Protein AF-A0A0C2CH27-F1 (afdb_monomer_lite)

Structure (mmCIF, N/CA/C/O backbone):
data_AF-A0A0C2CH27-F1
#
_entry.id   AF-A0A0C2CH27-F1
#
loop_
_atom_site.group_PDB
_atom_site.id
_atom_site.type_symbol
_atom_site.label_atom_id
_atom_site.label_alt_id
_atom_site.label_comp_id
_atom_site.label_asym_id
_atom_site.label_entity_id
_atom_site.label_seq_id
_atom_site.pdbx_PDB_ins_code
_atom_site.Cartn_x
_atom_site.Cartn_y
_atom_site.Cartn_z
_atom_site.occupancy
_atom_site.B_iso_or_equiv
_atom_site.auth_seq_id
_atom_site.auth_comp_id
_atom_site.auth_asym_id
_atom_site.auth_atom_id
_atom_site.pdbx_PDB_model_num
ATOM 1 N N . MET A 1 1 ? 0.625 -23.627 9.931 1.00 50.59 1 MET A N 1
ATOM 2 C CA . MET A 1 1 ? 0.348 -22.602 8.900 1.00 50.59 1 MET A CA 1
ATOM 3 C C . MET A 1 1 ? 1.447 -22.710 7.855 1.00 50.59 1 MET A C 1
ATOM 5 O O . MET A 1 1 ? 2.604 -22.578 8.232 1.00 50.59 1 MET A O 1
ATOM 9 N N . ASN A 1 2 ? 1.128 -23.051 6.603 1.00 58.41 2 ASN A N 1
ATOM 10 C CA . ASN A 1 2 ? 2.130 -23.098 5.536 1.00 58.41 2 ASN A CA 1
ATOM 11 C C . ASN A 1 2 ? 2.450 -21.654 5.115 1.00 58.41 2 ASN A C 1
ATOM 13 O O . ASN A 1 2 ? 1.647 -21.015 4.444 1.00 58.41 2 ASN A O 1
ATOM 17 N N . LEU A 1 3 ? 3.590 -21.125 5.568 1.00 58.91 3 LEU A N 1
ATOM 18 C CA . LEU A 1 3 ? 4.016 -19.741 5.304 1.00 58.91 3 LEU A CA 1
ATOM 19 C C . LEU A 1 3 ? 4.410 -19.496 3.836 1.00 58.91 3 LEU A C 1
ATOM 21 O O . LEU A 1 3 ? 4.673 -18.357 3.468 1.00 58.91 3 LEU A O 1
ATOM 25 N N . ARG A 1 4 ? 4.465 -20.555 3.018 1.00 67.00 4 ARG A N 1
ATOM 26 C CA . ARG A 1 4 ? 4.841 -20.530 1.598 1.00 67.00 4 ARG A CA 1
ATOM 27 C C . ARG A 1 4 ? 3.669 -20.840 0.667 1.00 67.00 4 ARG A C 1
ATOM 29 O O . ARG A 1 4 ? 3.881 -21.153 -0.492 1.00 67.00 4 ARG A O 1
ATOM 36 N N . ALA A 1 5 ? 2.442 -20.803 1.174 1.00 80.19 5 ALA A N 1
ATOM 37 C CA . ALA A 1 5 ? 1.267 -21.095 0.374 1.00 80.19 5 ALA A CA 1
ATOM 38 C C . ALA A 1 5 ? 0.976 -19.965 -0.635 1.00 80.19 5 ALA A C 1
ATOM 40 O O . ALA A 1 5 ? 0.769 -18.817 -0.240 1.00 80.19 5 ALA A O 1
ATOM 41 N N . PHE A 1 6 ? 0.922 -20.301 -1.921 1.00 85.31 6 PHE A N 1
ATOM 42 C CA . PHE A 1 6 ? 0.653 -19.397 -3.035 1.00 85.31 6 PHE A CA 1
ATOM 43 C C . PHE A 1 6 ? -0.803 -19.471 -3.482 1.00 85.31 6 PHE A C 1
ATOM 45 O O . PHE A 1 6 ? -1.434 -20.530 -3.477 1.00 85.31 6 PHE A O 1
ATOM 52 N N . VAL A 1 7 ? -1.326 -18.330 -3.914 1.00 88.19 7 VAL A N 1
ATOM 53 C CA . VAL A 1 7 ? -2.621 -18.237 -4.580 1.00 88.19 7 VAL A CA 1
ATOM 54 C C . VAL A 1 7 ? -2.593 -17.094 -5.584 1.00 88.19 7 VAL A C 1
ATOM 56 O O . VAL A 1 7 ? -2.024 -16.034 -5.324 1.00 88.19 7 VAL A O 1
ATOM 59 N N . SER A 1 8 ? -3.182 -17.337 -6.746 1.00 86.12 8 SER A N 1
ATOM 60 C CA . SER A 1 8 ? -3.252 -16.419 -7.875 1.00 86.12 8 SER A CA 1
ATOM 61 C C . SER A 1 8 ? -4.634 -16.513 -8.513 1.00 86.12 8 SER A C 1
ATOM 63 O O . SER A 1 8 ? -5.314 -17.530 -8.386 1.00 86.12 8 SER A O 1
ATOM 65 N N . ASN A 1 9 ? -5.034 -15.453 -9.209 1.00 85.50 9 ASN A N 1
ATOM 66 C CA . ASN A 1 9 ? -6.246 -15.424 -10.022 1.00 85.50 9 ASN A CA 1
ATOM 67 C C . ASN A 1 9 ? -6.051 -16.022 -11.427 1.00 85.50 9 ASN A C 1
ATOM 69 O O . ASN A 1 9 ? -7.025 -16.226 -12.142 1.00 85.50 9 ASN A O 1
ATOM 73 N N . GLY A 1 10 ? -4.807 -16.294 -11.839 1.00 85.81 10 GLY A N 1
ATOM 74 C CA . GLY A 1 10 ? -4.504 -16.944 -13.116 1.00 85.81 10 GLY A CA 1
ATOM 75 C C . GLY A 1 10 ? -4.387 -18.458 -12.963 1.00 85.81 10 GLY A C 1
ATOM 76 O O . GLY A 1 10 ? -3.524 -18.927 -12.219 1.00 85.81 10 GLY A O 1
ATOM 77 N N . SER A 1 11 ? -5.206 -19.220 -13.695 1.00 84.06 11 SER A N 1
ATOM 78 C CA . SER A 1 11 ? -5.153 -20.689 -13.688 1.00 84.06 11 SER A CA 1
ATOM 79 C C . SER A 1 11 ? -3.799 -21.215 -14.163 1.00 84.06 11 SER A C 1
ATOM 81 O O . SER A 1 11 ? -3.224 -22.062 -13.496 1.00 84.06 11 SER A O 1
ATOM 83 N N . GLU A 1 12 ? -3.234 -20.633 -15.223 1.00 88.06 12 GLU A N 1
ATOM 84 C CA . GLU A 1 12 ? -1.920 -21.016 -15.766 1.00 88.06 12 GLU A CA 1
ATOM 85 C C . GLU A 1 12 ? -0.798 -20.900 -14.722 1.00 88.06 12 GLU A C 1
ATOM 87 O O . GLU A 1 12 ? 0.043 -21.788 -14.586 1.00 88.06 12 GLU A O 1
ATOM 92 N N . ILE A 1 13 ? -0.817 -19.822 -13.928 1.00 86.19 13 ILE A N 1
ATOM 93 C CA . ILE A 1 13 ? 0.145 -19.609 -12.839 1.00 86.19 13 ILE A CA 1
ATOM 94 C C . ILE A 1 13 ? -0.072 -20.656 -11.747 1.00 86.19 13 ILE A C 1
ATOM 96 O O . ILE A 1 13 ? 0.889 -21.231 -11.242 1.00 86.19 13 ILE A O 1
ATOM 100 N N . MET A 1 14 ? -1.329 -20.916 -11.379 1.00 88.06 14 MET A N 1
ATOM 101 C CA . MET A 1 14 ? -1.644 -21.918 -10.362 1.00 88.06 14 MET A CA 1
ATOM 102 C C . MET A 1 14 ? -1.262 -23.331 -10.803 1.00 88.06 14 MET A C 1
ATOM 104 O O . MET A 1 14 ? -0.812 -24.107 -9.963 1.00 88.06 14 MET A O 1
ATOM 108 N N . ASP A 1 15 ? -1.373 -23.649 -12.092 1.00 88.44 15 ASP A N 1
ATOM 109 C CA . ASP A 1 15 ? -0.974 -24.936 -12.659 1.00 88.44 15 ASP A CA 1
ATOM 110 C C . ASP A 1 15 ? 0.544 -25.141 -12.614 1.00 88.44 15 ASP A C 1
ATOM 112 O O . ASP A 1 15 ? 0.995 -26.243 -12.299 1.00 88.44 15 ASP A O 1
ATOM 116 N N . ALA A 1 16 ? 1.326 -24.075 -12.814 1.00 90.69 16 ALA A N 1
ATOM 117 C CA . ALA A 1 16 ? 2.782 -24.098 -12.670 1.00 90.69 16 ALA A CA 1
ATOM 118 C C . ALA A 1 16 ? 3.257 -24.249 -11.209 1.00 90.69 16 ALA A C 1
ATOM 120 O O . ALA A 1 16 ? 4.376 -24.705 -10.964 1.00 90.69 16 ALA A O 1
ATOM 121 N N . VAL A 1 17 ? 2.426 -23.887 -10.225 1.00 87.19 17 VAL A N 1
ATOM 122 C CA . VAL A 1 17 ? 2.748 -24.028 -8.796 1.00 87.19 17 VAL A CA 1
ATOM 123 C C . VAL A 1 17 ? 2.484 -25.460 -8.323 1.00 87.19 17 VAL A C 1
ATOM 125 O O . VAL A 1 17 ? 1.404 -26.021 -8.541 1.00 87.19 17 VAL A O 1
ATOM 128 N N . SER A 1 18 ? 3.454 -26.038 -7.606 1.00 88.00 18 SER A N 1
ATOM 129 C CA . SER A 1 18 ? 3.356 -27.387 -7.035 1.00 88.00 18 SER A CA 1
ATOM 130 C C . SER A 1 18 ? 2.148 -27.510 -6.095 1.00 88.00 18 SER A C 1
ATOM 132 O O . SER A 1 18 ? 1.845 -26.593 -5.334 1.00 88.00 18 SER A O 1
ATOM 134 N N . ALA A 1 19 ? 1.455 -28.653 -6.101 1.00 86.25 19 ALA A N 1
ATOM 135 C CA . ALA A 1 19 ? 0.252 -28.839 -5.282 1.00 86.25 19 ALA A CA 1
ATOM 136 C C . ALA A 1 19 ? 0.503 -28.663 -3.769 1.00 86.25 19 ALA A C 1
ATOM 138 O O . ALA A 1 19 ? -0.399 -28.231 -3.054 1.00 86.25 19 ALA A O 1
ATOM 139 N N . LEU A 1 20 ? 1.720 -28.954 -3.287 1.00 86.12 20 LEU A N 1
ATOM 140 C CA . LEU A 1 20 ? 2.104 -28.764 -1.882 1.00 86.12 20 LEU A CA 1
ATOM 141 C C . LEU A 1 20 ? 2.251 -27.284 -1.494 1.00 86.12 20 LEU A C 1
ATOM 143 O O . LEU A 1 20 ? 2.088 -26.939 -0.321 1.00 86.12 20 LEU A O 1
ATOM 147 N N . ASP A 1 21 ? 2.530 -26.422 -2.470 1.00 87.44 21 ASP A N 1
ATOM 148 C CA . ASP A 1 21 ? 2.734 -24.987 -2.275 1.00 87.44 21 ASP A CA 1
ATOM 149 C C . ASP A 1 21 ? 1.469 -24.169 -2.559 1.00 87.44 21 ASP A C 1
ATOM 151 O O . ASP A 1 21 ? 1.475 -22.954 -2.392 1.00 87.44 21 ASP A O 1
ATOM 155 N N . ARG A 1 22 ? 0.353 -24.794 -2.952 1.00 87.56 22 ARG A N 1
ATOM 156 C CA . ARG A 1 22 ? -0.921 -24.088 -3.162 1.00 87.56 22 ARG A CA 1
ATOM 157 C C . ARG A 1 22 ? -1.609 -23.793 -1.830 1.00 87.56 22 ARG A C 1
ATOM 159 O O . ARG A 1 22 ? -1.687 -24.632 -0.933 1.00 87.56 22 ARG A O 1
ATOM 166 N N . SER A 1 23 ? -2.155 -22.589 -1.704 1.00 85.38 23 SER A N 1
ATOM 167 C CA . SER A 1 23 ? -2.985 -22.206 -0.564 1.00 85.38 23 SER A CA 1
ATOM 168 C C . SER A 1 23 ? -4.344 -22.889 -0.621 1.00 85.38 23 SER A C 1
ATOM 170 O O . SER A 1 23 ? -5.062 -22.782 -1.609 1.00 85.38 23 SER A O 1
ATOM 172 N N . ALA A 1 24 ? -4.740 -23.512 0.491 1.00 84.06 24 ALA A N 1
ATOM 173 C CA . ALA A 1 24 ? -6.117 -23.957 0.697 1.00 84.06 24 ALA A CA 1
ATOM 174 C C . ALA A 1 24 ? -7.087 -22.777 0.907 1.00 84.06 24 ALA A C 1
ATOM 176 O O . ALA A 1 24 ? -8.289 -22.916 0.702 1.00 84.06 24 ALA A O 1
ATOM 177 N N . ASN A 1 25 ? -6.577 -21.615 1.332 1.00 86.06 25 ASN A N 1
ATOM 178 C CA . ASN A 1 25 ? -7.371 -20.401 1.465 1.00 86.06 25 ASN A CA 1
ATOM 179 C C . ASN A 1 25 ? -7.326 -19.604 0.153 1.00 86.06 25 ASN A C 1
ATOM 181 O O . ASN A 1 25 ? -6.298 -18.997 -0.156 1.00 86.06 25 ASN A O 1
ATOM 185 N N . LEU A 1 26 ? -8.449 -19.588 -0.567 1.00 85.12 26 LEU A N 1
ATOM 186 C CA . LEU A 1 26 ? -8.660 -18.804 -1.793 1.00 85.12 26 LEU A CA 1
ATOM 187 C C . LEU A 1 26 ? -9.003 -17.330 -1.519 1.00 85.12 26 LEU A C 1
ATOM 189 O O . LEU A 1 26 ? -9.123 -16.528 -2.440 1.00 85.12 26 LEU A O 1
ATOM 193 N N . SER A 1 27 ? -9.159 -16.958 -0.247 1.00 88.12 27 SER A N 1
ATOM 194 C CA . SER A 1 27 ? -9.431 -15.586 0.171 1.00 88.12 27 SER A CA 1
ATOM 195 C C . SER A 1 27 ? -8.408 -15.084 1.198 1.00 88.12 27 SER A C 1
ATOM 197 O O . SER A 1 27 ? -8.757 -14.810 2.356 1.00 88.12 27 SER A O 1
ATOM 199 N N . PRO A 1 28 ? -7.108 -15.014 0.847 1.00 89.56 28 PRO A N 1
ATOM 200 C CA . PRO A 1 28 ? -6.109 -14.446 1.741 1.00 89.56 28 PRO A CA 1
ATOM 201 C C . PRO A 1 28 ? -6.349 -12.944 1.952 1.00 89.56 28 PRO A C 1
ATOM 203 O O . PRO A 1 28 ? -7.062 -12.275 1.204 1.00 89.56 28 PRO A O 1
ATOM 206 N N . LYS A 1 29 ? -5.704 -12.384 2.976 1.00 87.62 29 LYS A N 1
ATOM 207 C CA . LYS A 1 29 ? -5.655 -10.933 3.163 1.00 87.62 29 LYS A CA 1
ATOM 208 C C . LYS A 1 29 ? -4.438 -10.364 2.443 1.00 87.62 29 LYS A C 1
ATOM 210 O O . LYS A 1 29 ? -3.322 -10.811 2.692 1.00 87.62 29 LYS A O 1
ATOM 215 N N . VAL A 1 30 ? -4.642 -9.337 1.629 1.00 84.94 30 VAL A N 1
ATOM 216 C CA . VAL A 1 30 ? -3.584 -8.536 1.005 1.00 84.94 30 VAL A CA 1
ATOM 217 C C . VAL A 1 30 ? -3.613 -7.167 1.662 1.00 84.94 30 VAL A C 1
ATOM 219 O O . VAL A 1 30 ? -4.655 -6.517 1.678 1.00 84.94 30 VAL A O 1
ATOM 222 N N . LEU A 1 31 ? -2.494 -6.760 2.272 1.00 85.12 31 LEU A N 1
ATOM 223 C CA . LEU A 1 31 ? -2.443 -5.571 3.132 1.00 85.12 31 LEU A CA 1
ATOM 224 C C . LEU A 1 31 ? -3.610 -5.571 4.136 1.00 85.12 31 LEU A C 1
ATOM 226 O O . LEU A 1 31 ? -4.350 -4.615 4.227 1.00 85.12 31 LEU A O 1
ATOM 230 N N . GLY A 1 32 ? -3.887 -6.687 4.815 1.00 85.06 32 GLY A N 1
ATOM 231 C CA . GLY A 1 32 ? -4.985 -6.754 5.793 1.00 85.06 32 GLY A CA 1
ATOM 232 C C . GLY A 1 32 ? -6.420 -6.749 5.230 1.00 85.06 32 GLY A C 1
ATOM 233 O O . GLY A 1 32 ? -7.341 -7.032 5.999 1.00 85.06 32 GLY A O 1
ATOM 234 N N . ILE A 1 33 ? -6.623 -6.529 3.926 1.00 88.56 33 ILE A N 1
ATOM 235 C CA . ILE A 1 33 ? -7.935 -6.537 3.258 1.00 88.56 33 ILE A CA 1
ATOM 236 C C . ILE A 1 33 ? -8.171 -7.909 2.604 1.00 88.56 33 ILE A C 1
ATOM 238 O O . ILE A 1 33 ? -7.294 -8.382 1.878 1.00 88.56 33 ILE A O 1
ATOM 242 N N . PRO A 1 34 ? -9.314 -8.582 2.837 1.00 90.94 34 PRO A N 1
ATOM 243 C CA . PRO A 1 34 ? -9.637 -9.835 2.158 1.00 90.94 34 PRO A CA 1
ATOM 244 C C . PRO A 1 34 ? -9.681 -9.665 0.635 1.00 90.94 34 PRO A C 1
ATOM 246 O O . PRO A 1 34 ? -10.328 -8.750 0.125 1.00 90.94 34 PRO A O 1
ATOM 249 N N . TRP A 1 35 ? -9.013 -10.562 -0.080 1.00 91.69 35 TRP A N 1
ATOM 250 C CA . TRP A 1 35 ? -8.994 -10.627 -1.537 1.00 91.69 35 TRP A CA 1
ATOM 251 C C . TRP A 1 35 ? -9.502 -11.990 -1.980 1.00 91.69 35 TRP A C 1
ATOM 253 O O . TRP A 1 35 ? -8.917 -12.995 -1.601 1.00 91.69 35 TRP A O 1
ATOM 263 N N . ASP A 1 36 ? -10.568 -12.020 -2.771 1.00 90.75 36 ASP A N 1
ATOM 264 C CA . ASP A 1 36 ? -11.027 -13.224 -3.458 1.00 90.75 36 ASP A CA 1
ATOM 265 C C . ASP A 1 36 ? -10.161 -13.440 -4.702 1.00 90.75 36 ASP A C 1
ATOM 267 O O . ASP A 1 36 ? -10.235 -12.659 -5.656 1.00 90.75 36 ASP A O 1
ATOM 271 N N . SER A 1 37 ? -9.333 -14.487 -4.688 1.00 88.81 37 SER A N 1
ATOM 272 C CA . SER A 1 37 ? -8.445 -14.781 -5.808 1.00 88.81 37 SER A CA 1
ATOM 273 C C . SER A 1 37 ? -9.190 -15.276 -7.041 1.00 88.81 37 SER A C 1
ATOM 275 O O . SER A 1 37 ? -8.699 -15.086 -8.142 1.00 88.81 37 SER A O 1
ATOM 277 N N . ALA A 1 38 ? -10.354 -15.911 -6.894 1.00 86.94 38 ALA A N 1
ATOM 278 C CA . ALA A 1 38 ? -11.101 -16.435 -8.033 1.00 86.94 38 ALA A CA 1
ATOM 279 C C . ALA A 1 38 ? -11.830 -15.309 -8.777 1.00 86.94 38 ALA A C 1
ATOM 281 O O . ALA A 1 38 ? -11.757 -15.224 -10.000 1.00 86.94 38 ALA A O 1
ATOM 282 N N . ALA A 1 39 ? -12.496 -14.421 -8.036 1.00 88.31 39 ALA A N 1
ATOM 283 C CA . ALA A 1 39 ? -13.223 -13.287 -8.609 1.00 88.31 39 ALA A CA 1
ATOM 284 C C . ALA A 1 39 ? -12.345 -12.043 -8.855 1.00 88.31 39 ALA A C 1
ATOM 286 O O . ALA A 1 39 ? -12.804 -11.071 -9.451 1.00 88.31 39 ALA A O 1
ATOM 287 N N . ASP A 1 40 ? -11.104 -12.058 -8.368 1.00 89.75 40 ASP A N 1
ATOM 288 C CA . ASP A 1 40 ? -10.142 -10.954 -8.391 1.00 89.75 40 ASP A CA 1
ATOM 289 C C . ASP A 1 40 ? -10.639 -9.640 -7.750 1.00 89.75 40 ASP A C 1
ATOM 291 O O . ASP A 1 40 ? -10.375 -8.531 -8.226 1.00 89.75 40 ASP A O 1
ATOM 295 N N . ASN A 1 41 ? -11.353 -9.762 -6.629 1.00 91.25 41 ASN A N 1
ATOM 296 C CA . ASN A 1 41 ? -11.990 -8.638 -5.940 1.00 91.25 41 ASN A CA 1
ATOM 297 C C . ASN A 1 41 ? -11.504 -8.505 -4.494 1.00 91.25 41 ASN A C 1
ATOM 299 O O . ASN A 1 41 ? -11.432 -9.481 -3.748 1.00 91.25 41 ASN A O 1
ATOM 303 N N . PHE A 1 42 ? -11.233 -7.277 -4.059 1.00 91.69 42 PHE A N 1
ATOM 304 C CA . PHE A 1 42 ? -11.120 -6.945 -2.644 1.00 91.69 42 PHE A CA 1
ATOM 305 C C . PHE A 1 42 ? -12.506 -6.830 -2.015 1.00 91.69 42 PHE A C 1
ATOM 307 O O . PHE A 1 42 ? -13.407 -6.222 -2.592 1.00 91.69 42 PHE A O 1
ATOM 314 N N . SER A 1 43 ? -12.662 -7.374 -0.810 1.00 91.12 43 SER A N 1
ATOM 315 C CA . SER A 1 43 ? -13.882 -7.246 -0.012 1.00 91.12 43 SER A CA 1
ATOM 316 C C . SER A 1 43 ? -13.659 -6.251 1.119 1.00 91.12 43 SER A C 1
ATOM 318 O O . SER A 1 43 ? -12.896 -6.494 2.054 1.00 91.12 43 SER A O 1
ATOM 320 N N . LEU A 1 44 ? -14.330 -5.110 1.023 1.00 90.31 44 LEU A N 1
ATOM 321 C CA . LEU A 1 44 ? -14.300 -4.040 2.005 1.00 90.31 44 LEU A CA 1
ATOM 322 C C . LEU A 1 44 ? -15.471 -4.215 2.953 1.00 90.31 44 LEU A C 1
ATOM 324 O O . LEU A 1 44 ? -16.622 -4.141 2.534 1.00 90.31 44 LEU A O 1
ATOM 328 N N . SER A 1 45 ? -15.177 -4.424 4.231 1.00 88.44 45 SER A N 1
ATOM 329 C CA . SER A 1 45 ? -16.203 -4.581 5.255 1.00 88.44 45 SER A CA 1
ATOM 330 C C . SER A 1 45 ? -15.825 -3.843 6.524 1.00 88.44 45 SER A C 1
ATOM 332 O O . SER A 1 45 ? -14.692 -3.977 6.992 1.00 88.44 45 SER A O 1
ATOM 334 N N . ILE A 1 46 ? -16.785 -3.144 7.122 1.00 84.88 46 ILE A N 1
ATOM 335 C CA . ILE A 1 46 ? -16.626 -2.545 8.446 1.00 84.88 46 ILE A CA 1
ATOM 336 C C . ILE A 1 46 ? -17.535 -3.272 9.434 1.00 84.88 46 ILE A C 1
ATOM 338 O O . ILE A 1 46 ? -18.752 -3.357 9.263 1.00 84.88 46 ILE A O 1
ATOM 342 N N . LYS A 1 47 ? -16.923 -3.770 10.511 1.00 78.00 47 LYS A N 1
ATOM 343 C CA . LYS A 1 47 ? -17.632 -4.309 11.669 1.00 78.00 47 LYS A CA 1
ATOM 344 C C . LYS A 1 47 ? -17.129 -3.608 12.921 1.00 78.00 47 LYS A C 1
ATOM 346 O O . LYS A 1 47 ? -16.121 -4.002 13.502 1.00 78.00 47 LYS A O 1
ATOM 351 N N . VAL A 1 48 ? -17.829 -2.552 13.314 1.00 76.56 48 VAL A N 1
ATOM 352 C CA . VAL A 1 48 ? -17.592 -1.881 14.592 1.00 76.56 48 VAL A CA 1
ATOM 353 C C . VAL A 1 48 ? -18.478 -2.551 15.640 1.00 76.56 48 VAL A C 1
ATOM 355 O O . VAL A 1 48 ? -19.666 -2.767 15.416 1.00 76.56 48 VAL A O 1
ATOM 358 N N . CYS A 1 49 ? -17.900 -2.927 16.779 1.00 75.69 49 CYS A N 1
ATOM 359 C CA . CYS A 1 49 ? -18.679 -3.466 17.891 1.00 75.69 49 CYS A CA 1
ATOM 360 C C . CYS A 1 49 ? -19.356 -2.328 18.654 1.00 75.69 49 CYS A C 1
ATOM 362 O O . CYS A 1 49 ? -18.673 -1.409 19.104 1.00 75.69 49 CYS A O 1
ATOM 364 N N . MET A 1 50 ? -20.666 -2.436 18.868 1.00 76.88 50 MET A N 1
ATOM 365 C CA . MET A 1 50 ? -21.377 -1.574 19.811 1.00 76.88 50 MET A CA 1
ATOM 366 C C . MET A 1 50 ? -20.900 -1.904 21.227 1.00 76.88 50 MET A C 1
ATOM 368 O O . MET A 1 50 ? -21.099 -3.018 21.712 1.00 76.88 50 MET A O 1
ATOM 372 N N . ASP A 1 51 ? -20.223 -0.954 21.865 1.00 78.38 51 ASP A N 1
ATOM 373 C CA . ASP A 1 51 ? -19.776 -1.091 23.249 1.00 78.38 51 ASP A CA 1
ATOM 374 C C . ASP A 1 51 ? -20.822 -0.459 24.169 1.00 78.38 51 ASP A C 1
ATOM 376 O O . ASP A 1 51 ? -21.345 0.612 23.865 1.00 78.38 51 ASP A O 1
ATOM 380 N N . LYS A 1 52 ? -21.124 -1.109 25.297 1.00 73.06 52 LYS A N 1
ATOM 381 C CA . LYS A 1 52 ? -22.102 -0.592 26.268 1.00 73.06 52 LYS A CA 1
ATOM 382 C C . LYS A 1 52 ? -21.590 0.674 26.958 1.00 73.06 52 LYS A C 1
ATOM 384 O O . LYS A 1 52 ? -22.386 1.510 27.373 1.00 73.06 52 LYS A O 1
ATOM 389 N N . PHE A 1 53 ? -20.267 0.816 27.070 1.00 80.25 53 PHE A N 1
ATOM 390 C CA . PHE A 1 53 ? -19.619 1.960 27.705 1.00 80.25 53 PHE A CA 1
ATOM 391 C C . PHE A 1 53 ? -18.837 2.775 26.675 1.00 80.25 53 PHE A C 1
ATOM 393 O O . PHE A 1 53 ? -17.662 2.524 26.388 1.00 80.25 53 PHE A O 1
ATOM 400 N N . VAL A 1 54 ? -19.504 3.786 26.122 1.00 88.00 54 VAL A N 1
ATOM 401 C CA . VAL A 1 54 ? -18.887 4.717 25.175 1.00 88.00 54 VAL A CA 1
ATOM 402 C C . VAL A 1 54 ? -18.185 5.836 25.943 1.00 88.00 54 VAL A C 1
ATOM 404 O O . VAL A 1 54 ? -18.809 6.592 26.688 1.00 88.00 54 VAL A O 1
ATOM 407 N N . ARG A 1 55 ? -16.870 5.909 25.745 1.00 93.69 55 ARG A N 1
ATOM 408 C CA . ARG A 1 55 ? -15.955 6.934 26.260 1.00 93.69 55 ARG A CA 1
ATOM 409 C C . ARG A 1 55 ? -15.134 7.470 25.094 1.00 93.69 55 ARG A C 1
ATOM 411 O O . ARG A 1 55 ? -15.012 6.789 24.067 1.00 93.69 55 ARG A O 1
ATOM 418 N N . LYS A 1 56 ? -14.478 8.618 25.268 1.00 94.62 56 LYS A N 1
ATOM 419 C CA . LYS A 1 56 ? -13.575 9.178 24.248 1.00 94.62 56 LYS A CA 1
ATOM 420 C C . LYS A 1 56 ? -12.502 8.166 23.811 1.00 94.62 56 LYS A C 1
ATOM 422 O O . LYS A 1 56 ? -12.243 8.010 22.616 1.00 94.62 56 LYS A O 1
ATOM 427 N N . ARG A 1 57 ? -11.934 7.400 24.757 1.00 94.00 57 ARG A N 1
ATOM 428 C CA . ARG A 1 57 ? -10.974 6.313 24.476 1.00 94.00 57 ARG A CA 1
ATOM 429 C C . ARG A 1 57 ? -11.578 5.193 23.628 1.00 94.00 57 ARG A C 1
ATOM 431 O O . ARG A 1 57 ? -10.928 4.715 22.698 1.00 94.00 57 ARG A O 1
ATOM 438 N N . THR A 1 58 ? -12.809 4.779 23.929 1.00 92.31 58 THR A N 1
ATOM 439 C CA . THR A 1 58 ? -13.508 3.718 23.188 1.00 92.31 58 THR A CA 1
ATOM 440 C C . THR A 1 58 ? -13.711 4.120 21.727 1.00 92.31 58 THR A C 1
ATOM 442 O O . THR A 1 58 ? -13.440 3.317 20.835 1.00 92.31 58 THR A O 1
ATOM 445 N N . ILE A 1 59 ? -14.094 5.376 21.483 1.00 93.38 59 ILE A N 1
ATOM 446 C CA . ILE A 1 59 ? -14.299 5.941 20.141 1.00 93.38 59 ILE A CA 1
ATOM 447 C C . ILE A 1 59 ? -12.991 6.001 19.359 1.00 93.38 59 ILE A C 1
ATOM 449 O O . ILE A 1 59 ? -12.919 5.501 18.238 1.00 93.38 59 ILE A O 1
ATOM 453 N N . ALA A 1 60 ? -11.929 6.545 19.962 1.00 93.44 60 ALA A N 1
ATOM 454 C CA . ALA A 1 60 ? -10.616 6.613 19.325 1.00 93.44 60 ALA A CA 1
ATOM 455 C C . ALA A 1 60 ? -10.113 5.220 18.908 1.00 93.44 60 ALA A C 1
ATOM 457 O O . ALA A 1 60 ? -9.622 5.041 17.794 1.00 93.44 60 ALA A O 1
ATOM 458 N N . ARG A 1 61 ? -10.300 4.214 19.775 1.00 92.38 61 ARG A N 1
ATOM 459 C CA . ARG A 1 61 ? -9.982 2.810 19.478 1.00 92.38 61 ARG A CA 1
ATOM 460 C C . ARG A 1 61 ? -10.807 2.273 18.306 1.00 92.38 61 ARG A C 1
ATOM 462 O O . ARG A 1 61 ? -10.253 1.598 17.445 1.00 92.38 61 ARG A O 1
ATOM 469 N N . GLN A 1 62 ? -12.111 2.547 18.276 1.00 90.44 62 GLN A N 1
ATOM 470 C CA . GLN A 1 62 ? -13.005 2.081 17.211 1.00 90.44 62 GLN A CA 1
ATOM 471 C C . GLN A 1 62 ? -12.664 2.712 15.856 1.00 90.44 62 GLN A C 1
ATOM 473 O O . GLN A 1 62 ? -12.650 2.007 14.853 1.00 90.44 62 GLN A O 1
ATOM 478 N N . ILE A 1 63 ? -12.306 3.998 15.828 1.00 91.31 63 ILE A N 1
ATOM 479 C CA . ILE A 1 63 ? -11.849 4.681 14.610 1.00 91.31 63 ILE A CA 1
ATOM 480 C C . ILE A 1 63 ? -10.507 4.110 14.138 1.00 91.31 63 ILE A C 1
ATOM 482 O O . ILE A 1 63 ? -10.353 3.808 12.959 1.00 91.31 63 ILE A O 1
ATOM 486 N N . ALA A 1 64 ? -9.552 3.912 15.051 1.00 89.62 64 ALA A N 1
ATOM 487 C CA . ALA A 1 64 ? -8.232 3.367 14.725 1.00 89.62 64 ALA A CA 1
ATOM 488 C C . ALA A 1 64 ? -8.268 1.903 14.249 1.00 89.62 64 ALA A C 1
ATOM 490 O O . ALA A 1 64 ? -7.343 1.451 13.579 1.00 89.62 64 ALA A O 1
ATOM 491 N N . PHE A 1 65 ? -9.326 1.159 14.581 1.00 87.38 65 PHE A N 1
ATOM 492 C CA . PHE A 1 65 ? -9.529 -0.210 14.109 1.00 87.38 65 PHE A CA 1
ATOM 493 C C . PHE A 1 65 ? -9.851 -0.285 12.606 1.00 87.38 65 PHE A C 1
ATOM 495 O O . PHE A 1 65 ? -9.663 -1.334 11.988 1.00 87.38 65 PHE A O 1
ATOM 502 N N . ILE A 1 66 ? -10.322 0.809 12.001 1.00 88.00 66 ILE A N 1
ATOM 503 C CA . ILE A 1 66 ? -10.627 0.866 10.570 1.00 88.00 66 ILE A CA 1
ATOM 504 C C . ILE A 1 66 ? -9.308 0.937 9.793 1.00 88.00 66 ILE A C 1
ATOM 506 O O . ILE A 1 66 ? -8.711 2.001 9.631 1.00 88.00 66 ILE A O 1
ATOM 510 N N . TYR A 1 67 ? -8.843 -0.217 9.317 1.00 86.19 67 TYR A N 1
ATOM 511 C CA . TYR A 1 67 ? -7.652 -0.314 8.481 1.00 86.19 67 TYR A CA 1
ATOM 512 C C . TYR A 1 67 ? -7.972 0.130 7.045 1.00 86.19 67 TYR A C 1
ATOM 514 O O . TYR A 1 67 ? -8.673 -0.574 6.317 1.00 86.19 67 TYR A O 1
ATOM 522 N N . ASP A 1 68 ? -7.466 1.301 6.649 1.00 87.56 68 ASP A N 1
ATOM 523 C CA . ASP A 1 68 ? -7.764 1.933 5.358 1.00 87.56 68 ASP A CA 1
ATOM 524 C C . ASP A 1 68 ? -6.508 2.518 4.680 1.00 87.56 68 ASP A C 1
ATOM 526 O O . ASP A 1 68 ? -6.293 3.731 4.698 1.00 87.56 68 ASP A O 1
ATOM 530 N N . PRO A 1 69 ? -5.639 1.680 4.090 1.00 85.19 69 PRO A N 1
ATOM 531 C CA . PRO A 1 69 ? -4.393 2.139 3.476 1.00 85.19 69 PRO A CA 1
ATOM 532 C C . PRO A 1 69 ? -4.625 2.967 2.202 1.00 85.19 69 PRO A C 1
ATOM 534 O O . PRO A 1 69 ? -3.735 3.709 1.797 1.00 85.19 69 PRO A O 1
ATOM 537 N N . PHE A 1 70 ? -5.801 2.845 1.573 1.00 84.06 70 PHE A N 1
ATOM 538 C CA . PHE A 1 70 ? -6.130 3.478 0.291 1.00 84.06 70 PHE A CA 1
ATOM 539 C C . PHE A 1 70 ? -7.173 4.599 0.398 1.00 84.06 70 PHE A C 1
ATOM 541 O O . PHE A 1 70 ? -7.462 5.257 -0.599 1.00 84.06 70 PHE A O 1
ATOM 548 N N . GLY A 1 71 ? -7.742 4.837 1.582 1.00 87.94 71 GLY A N 1
ATOM 549 C CA . GLY A 1 71 ? -8.754 5.874 1.795 1.00 87.94 71 GLY A CA 1
ATOM 550 C C . GLY A 1 71 ? -10.169 5.499 1.329 1.00 87.94 71 GLY A C 1
ATOM 551 O O . GLY A 1 71 ? -11.011 6.378 1.151 1.00 87.94 71 GLY A O 1
ATOM 552 N N . TRP A 1 72 ? -10.469 4.219 1.104 1.00 88.31 72 TRP A N 1
ATOM 553 C CA . TRP A 1 72 ? -11.776 3.778 0.600 1.00 88.31 72 TRP A CA 1
ATOM 554 C C . TRP A 1 72 ? -12.912 3.951 1.613 1.00 88.31 72 TRP 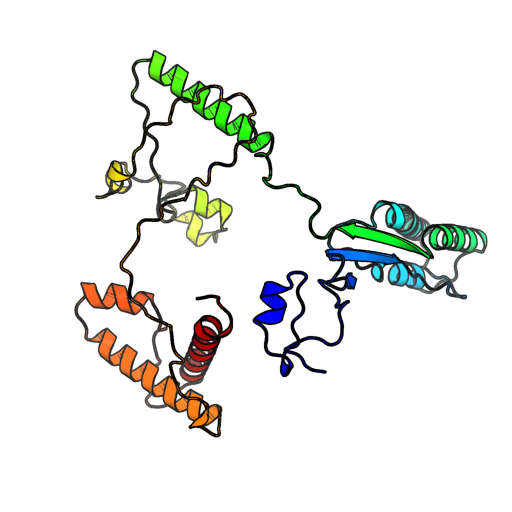A C 1
ATOM 556 O O . TRP A 1 72 ? -14.070 4.100 1.224 1.00 88.31 72 TRP A O 1
ATOM 566 N N . PHE A 1 73 ? -12.597 3.980 2.906 1.00 89.25 73 PHE A N 1
ATOM 567 C CA . PHE A 1 73 ? -13.566 4.168 3.981 1.00 89.25 73 PHE A CA 1
ATOM 568 C C . PHE A 1 73 ? -13.685 5.632 4.421 1.00 89.25 73 PHE A C 1
ATOM 570 O O . PHE A 1 73 ? -14.363 5.917 5.411 1.00 89.25 73 PHE A O 1
ATOM 577 N N . ILE A 1 74 ? -13.066 6.586 3.713 1.00 90.50 74 ILE A N 1
ATOM 578 C CA . ILE A 1 74 ? -13.161 8.021 4.034 1.00 90.50 74 ILE A CA 1
ATOM 579 C C . ILE A 1 74 ? -14.623 8.489 4.157 1.00 90.50 74 ILE A C 1
ATOM 581 O O . ILE A 1 74 ? -14.945 9.047 5.206 1.00 90.50 74 ILE A O 1
ATOM 585 N N . PRO A 1 75 ? -15.539 8.223 3.200 1.00 88.44 75 PRO A N 1
ATOM 586 C CA . PRO A 1 75 ? -16.919 8.715 3.294 1.00 88.44 75 PRO A CA 1
ATOM 587 C C . PRO A 1 75 ? -17.656 8.241 4.553 1.00 88.44 75 PRO A C 1
ATOM 589 O O . PRO A 1 75 ? -18.487 8.964 5.096 1.00 88.44 75 PRO A O 1
ATOM 592 N N . LEU A 1 76 ? -17.319 7.043 5.035 1.00 88.19 76 LEU A N 1
ATOM 593 C CA . LEU A 1 76 ? -17.881 6.476 6.257 1.00 88.19 76 LEU A CA 1
ATOM 594 C C . LEU A 1 76 ? -17.192 7.073 7.489 1.00 88.19 76 LEU A C 1
ATOM 596 O O . LEU A 1 76 ? -17.844 7.618 8.371 1.00 88.19 76 LEU A O 1
ATOM 600 N N . SER A 1 77 ? -15.859 7.052 7.527 1.00 90.62 77 SER A N 1
ATOM 601 C CA . SER A 1 77 ? -15.074 7.461 8.697 1.00 90.62 77 SER A CA 1
ATOM 602 C C . SER A 1 77 ? -15.087 8.967 8.983 1.00 90.62 77 SER A C 1
ATOM 604 O O . SER A 1 77 ? -14.801 9.355 10.116 1.00 90.62 77 SER A O 1
ATOM 606 N N . VAL A 1 78 ? -15.439 9.823 8.015 1.00 93.94 78 VAL A N 1
ATOM 607 C CA . VAL A 1 78 ? -15.491 11.286 8.201 1.00 93.94 78 VAL A CA 1
ATOM 608 C C . VAL A 1 78 ? -16.424 11.684 9.345 1.00 93.94 78 VAL A C 1
ATOM 610 O O . VAL A 1 78 ? -15.999 12.450 10.209 1.00 93.94 78 VAL A O 1
ATOM 613 N N . LYS A 1 79 ? -17.646 11.131 9.415 1.00 93.50 79 LYS A N 1
ATOM 614 C CA . LYS A 1 79 ? -18.586 11.437 10.511 1.00 93.50 79 LYS A CA 1
ATOM 615 C C . LYS A 1 79 ? -18.003 11.049 11.873 1.00 93.50 79 LYS A C 1
ATOM 617 O O . LYS A 1 79 ? -18.046 11.841 12.809 1.00 93.50 79 LYS A O 1
ATOM 622 N N . ALA A 1 80 ? -17.385 9.870 11.969 1.00 93.75 80 ALA A N 1
ATOM 623 C CA . ALA A 1 80 ? -16.764 9.413 13.211 1.00 93.75 80 ALA A CA 1
ATOM 624 C C . ALA A 1 80 ? -15.564 10.276 13.628 1.00 93.75 80 ALA A C 1
ATOM 626 O O . ALA A 1 80 ? -15.436 10.620 14.800 1.00 93.75 80 ALA A O 1
ATOM 627 N N . LYS A 1 81 ? -14.701 10.669 12.683 1.00 94.62 81 LYS A N 1
ATOM 628 C CA . LYS A 1 81 ? -13.558 11.556 12.958 1.00 94.62 81 LYS A CA 1
ATOM 629 C C . LYS A 1 81 ? -14.008 12.960 13.358 1.00 94.62 81 LYS A C 1
ATOM 631 O O . LYS A 1 81 ? -13.411 13.549 14.256 1.00 94.62 81 LYS A O 1
ATOM 636 N N . HIS A 1 82 ? -15.068 13.475 12.735 1.00 96.56 82 HIS A N 1
ATOM 637 C CA . HIS A 1 82 ? -15.682 14.740 13.128 1.00 96.56 82 HIS A CA 1
ATOM 638 C C . HIS A 1 82 ? -16.237 14.667 14.555 1.00 96.56 82 HIS A C 1
ATOM 640 O O . HIS A 1 82 ? -15.926 15.524 15.376 1.00 96.56 82 HIS A O 1
ATOM 646 N N . PHE A 1 83 ? -16.975 13.606 14.884 1.00 96.75 83 PHE A N 1
ATOM 647 C CA . PHE A 1 83 ? -17.482 13.393 16.238 1.00 96.75 83 PHE A CA 1
ATOM 648 C C . PHE A 1 83 ? -16.352 13.268 17.267 1.00 96.75 83 PHE A C 1
ATOM 650 O O . PHE A 1 83 ? -16.392 13.887 18.325 1.00 96.75 83 PHE A O 1
ATOM 657 N N . GLN A 1 84 ? -15.276 12.549 16.931 1.00 96.19 84 GLN A N 1
ATOM 658 C CA . GLN A 1 84 ? -14.088 12.502 17.777 1.00 96.19 84 GLN A CA 1
ATOM 659 C C . GLN A 1 84 ? -13.518 13.910 18.004 1.00 96.19 84 GLN A C 1
ATOM 661 O O . GLN A 1 84 ? -13.243 14.259 19.147 1.00 96.19 84 GLN A O 1
ATOM 666 N N . GLN A 1 85 ? -13.382 14.729 16.950 1.00 97.25 85 GLN A N 1
ATOM 667 C CA . GLN A 1 85 ? -12.962 16.134 17.045 1.00 97.25 85 GLN A CA 1
ATOM 668 C C . GLN A 1 85 ? -13.870 16.958 17.965 1.00 97.25 85 GLN A C 1
ATOM 670 O O . GLN A 1 85 ? -13.369 17.746 18.764 1.00 97.25 85 GLN A O 1
ATOM 675 N N . PHE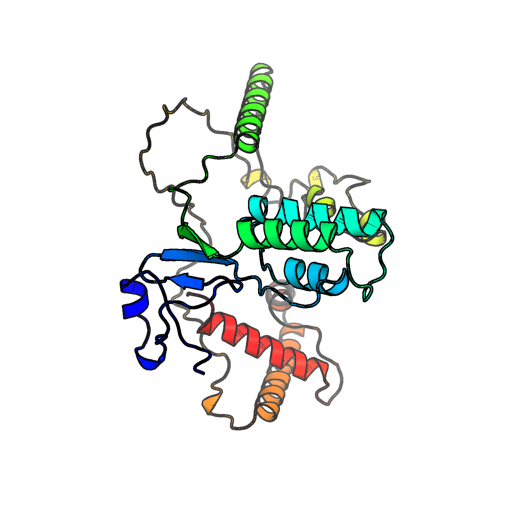 A 1 86 ? -15.184 16.773 17.863 1.00 97.50 86 PHE A N 1
ATOM 676 C CA . PHE A 1 86 ? -16.162 17.426 18.724 1.00 97.50 86 PHE A CA 1
ATOM 677 C C . PHE A 1 86 ? -15.932 17.090 20.205 1.00 97.50 86 PHE A C 1
ATOM 679 O O . PHE A 1 86 ? -15.794 18.006 21.011 1.00 97.50 86 PHE A O 1
ATOM 686 N N . LEU A 1 87 ? -15.731 15.815 20.556 1.00 96.31 87 LEU A N 1
ATOM 687 C CA . LEU A 1 87 ? -15.437 15.416 21.941 1.00 96.31 87 LEU A CA 1
ATOM 688 C C . LEU A 1 87 ? -14.164 16.057 22.509 1.00 96.31 87 LEU A C 1
ATOM 690 O O . LEU A 1 87 ? -14.073 16.290 23.713 1.00 96.31 87 LEU A O 1
ATOM 694 N N . TRP A 1 88 ? -13.171 16.339 21.659 1.00 95.06 88 TRP A N 1
ATOM 695 C CA . TRP A 1 88 ? -11.978 17.081 22.076 1.00 95.06 88 TRP A CA 1
ATOM 696 C C . TRP A 1 88 ? -12.280 18.547 22.389 1.00 95.06 88 TRP A C 1
ATOM 698 O O . TRP A 1 88 ? -11.683 19.089 23.314 1.00 95.06 88 TRP A O 1
ATOM 708 N N . LYS A 1 89 ? -13.189 19.183 21.640 1.00 96.38 89 LYS A N 1
ATOM 709 C CA . LYS A 1 89 ? -13.606 20.575 21.876 1.00 96.38 89 LYS A CA 1
ATOM 710 C C . LYS A 1 89 ? -14.419 20.703 23.163 1.00 96.38 89 LYS A C 1
ATOM 712 O O . LYS A 1 89 ? -14.163 21.609 23.947 1.00 96.38 89 LYS A O 1
ATOM 717 N N . GLU A 1 90 ? -15.296 19.738 23.422 1.00 94.38 90 GLU A N 1
ATOM 718 C CA . GLU A 1 90 ? -16.079 19.637 24.663 1.00 94.38 90 GLU A CA 1
ATOM 719 C C . GLU A 1 90 ? -15.241 19.235 25.891 1.00 94.38 90 GLU A C 1
ATOM 721 O O . GLU A 1 90 ? -15.766 19.117 26.991 1.00 94.38 90 GLU A O 1
ATOM 726 N N . SER A 1 91 ? -13.927 19.041 25.731 1.00 94.25 91 SER A N 1
ATOM 727 C CA . SER A 1 91 ? -12.983 18.791 26.830 1.00 94.25 91 SER A CA 1
ATOM 728 C C . SER A 1 91 ? -13.263 17.536 27.672 1.00 94.25 91 SER A C 1
ATOM 730 O O . SER A 1 91 ? -12.802 17.457 28.808 1.00 94.25 91 SER A O 1
ATOM 732 N N . TYR A 1 92 ? -13.925 16.521 27.103 1.00 94.56 92 TYR A N 1
ATOM 733 C CA . TYR A 1 92 ? -14.085 15.210 27.748 1.00 94.56 92 TYR A CA 1
ATOM 734 C C . TYR A 1 92 ? -12.730 14.600 28.110 1.00 94.56 92 TYR A C 1
ATOM 736 O O . TYR A 1 92 ? -11.804 14.627 27.289 1.00 94.56 92 TYR A O 1
ATOM 744 N N . ASP A 1 93 ? -12.620 13.942 29.262 1.00 94.62 93 ASP A N 1
ATOM 745 C CA . ASP A 1 93 ? -11.463 13.094 29.559 1.00 94.62 93 ASP A CA 1
ATOM 746 C C . ASP A 1 93 ? -11.546 11.743 28.810 1.00 94.62 93 ASP A C 1
ATOM 748 O O . ASP A 1 93 ? -12.554 11.362 28.212 1.00 94.62 93 ASP A O 1
ATOM 752 N N . TRP A 1 94 ? -10.442 11.004 28.757 1.00 93.44 94 TRP A N 1
ATOM 753 C CA . TRP A 1 94 ? -10.325 9.743 28.027 1.00 93.44 94 TRP A CA 1
ATOM 754 C C . TRP A 1 94 ? -11.313 8.676 28.482 1.00 93.44 94 TRP A C 1
ATOM 756 O O . TRP A 1 94 ? -11.889 7.983 27.636 1.00 93.44 94 TRP A O 1
ATOM 766 N N . ASP A 1 95 ? -11.461 8.532 29.797 1.00 93.38 95 ASP A N 1
ATOM 767 C CA . ASP A 1 95 ? -12.246 7.471 30.421 1.00 93.38 95 ASP A CA 1
ATOM 768 C C . ASP A 1 95 ? -13.572 7.971 31.020 1.00 93.38 95 ASP A C 1
ATOM 770 O O . ASP A 1 95 ? -14.333 7.193 31.602 1.00 93.38 95 ASP A O 1
ATOM 774 N N . GLU A 1 96 ? -13.876 9.251 30.806 1.00 92.38 96 GLU A N 1
ATOM 775 C CA . GLU A 1 96 ? -15.135 9.878 31.181 1.00 92.38 96 GLU A CA 1
ATOM 776 C C . GLU A 1 96 ? -16.299 9.309 30.346 1.00 92.38 96 GLU A C 1
ATOM 778 O O . GLU A 1 96 ? -16.183 9.170 29.119 1.00 92.38 96 GLU A O 1
ATOM 783 N N . PRO A 1 97 ? -17.422 8.928 30.983 1.00 93.00 97 PRO A N 1
ATOM 784 C CA . PRO A 1 97 ? -18.607 8.496 30.259 1.00 93.00 97 PRO A CA 1
ATOM 785 C C . PRO A 1 97 ? -19.228 9.670 29.495 1.00 93.00 97 PRO A C 1
ATOM 787 O O . PRO A 1 97 ? -19.436 10.742 30.051 1.00 93.00 97 PRO A O 1
ATOM 790 N N . LEU A 1 98 ? -19.592 9.442 28.232 1.00 93.81 98 LEU A N 1
ATOM 791 C CA . LEU A 1 98 ? -20.343 10.439 27.466 1.00 93.81 98 LEU A CA 1
ATOM 792 C C . LEU A 1 98 ? -21.734 10.682 28.067 1.00 93.81 98 LEU A C 1
ATOM 794 O O . LEU A 1 98 ? -22.338 9.754 28.628 1.00 93.81 98 LEU A O 1
ATOM 798 N N . THR A 1 99 ? -22.261 11.895 27.874 1.00 94.50 99 THR A N 1
ATOM 799 C CA . THR A 1 99 ? -23.684 12.204 28.083 1.00 94.50 99 THR A CA 1
ATOM 800 C C . THR A 1 99 ? -24.557 11.318 27.200 1.00 94.50 99 THR A C 1
ATOM 802 O O . THR A 1 99 ? -24.099 10.742 26.209 1.00 94.50 99 THR A O 1
ATOM 805 N N . GLU A 1 100 ? -25.829 11.172 27.566 1.00 93.06 100 GLU A N 1
ATOM 806 C CA . GLU A 1 100 ? -26.734 10.301 26.816 1.00 93.06 100 GLU A CA 1
ATOM 807 C C . GLU A 1 100 ? -26.937 10.777 25.374 1.00 93.06 100 GLU A C 1
ATOM 809 O O . GLU A 1 100 ? -26.873 9.973 24.450 1.00 93.06 100 GLU A O 1
ATOM 814 N N . GLU A 1 101 ? -27.059 12.086 25.171 1.00 94.94 101 GLU A N 1
ATOM 815 C CA . GLU A 1 101 ? -27.183 12.716 23.852 1.00 94.94 101 GLU A CA 1
ATOM 816 C C . GLU A 1 101 ? -26.006 12.352 22.931 1.00 94.94 101 GLU A C 1
ATOM 818 O O . GLU A 1 101 ? -26.204 11.803 21.846 1.00 94.94 101 GLU A O 1
ATOM 823 N N . HIS A 1 102 ? -24.769 12.550 23.397 1.00 95.19 102 HIS A N 1
ATOM 824 C CA . HIS A 1 102 ? -23.562 12.220 22.633 1.00 95.19 102 HIS A CA 1
ATOM 825 C C . HIS A 1 102 ? -23.405 10.709 22.413 1.00 95.19 102 HIS A C 1
ATOM 827 O O . HIS A 1 102 ? -22.880 10.265 21.390 1.00 95.19 102 HIS A O 1
ATOM 833 N N . ARG A 1 103 ? -23.875 9.883 23.355 1.00 94.25 103 ARG A N 1
ATOM 834 C CA . ARG A 1 103 ? -23.879 8.424 23.198 1.00 94.25 103 ARG A CA 1
ATOM 835 C C . ARG A 1 103 ? -24.804 7.991 22.060 1.00 94.25 103 ARG A C 1
ATOM 837 O O . ARG A 1 103 ? -24.409 7.148 21.256 1.00 94.25 103 ARG A O 1
ATOM 844 N N . GLN A 1 104 ? -25.998 8.576 21.976 1.00 93.88 104 GLN A N 1
ATOM 845 C CA . GLN A 1 104 ? -26.959 8.294 20.908 1.00 93.88 104 GLN A CA 1
ATOM 846 C C . GLN A 1 104 ? -26.448 8.763 19.543 1.00 93.88 104 GLN A C 1
ATOM 848 O O . GLN A 1 104 ? -26.569 8.032 18.560 1.00 93.88 104 GLN A O 1
ATOM 853 N N . GLU A 1 105 ? -25.798 9.928 19.483 1.00 95.06 105 GLU A N 1
ATOM 854 C CA . GLU A 1 105 ? -25.137 10.390 18.259 1.00 95.06 105 GLU A CA 1
ATOM 855 C C . GLU A 1 105 ? -24.051 9.404 17.802 1.00 95.06 105 GLU A C 1
ATOM 857 O O . GLU A 1 105 ? -24.032 8.998 16.637 1.00 95.06 105 GLU A O 1
ATOM 862 N N . TRP A 1 106 ? -23.200 8.932 18.722 1.00 94.56 106 TRP A N 1
ATOM 863 C CA . TRP A 1 106 ? -22.202 7.911 18.401 1.00 94.56 106 TRP A CA 1
ATOM 864 C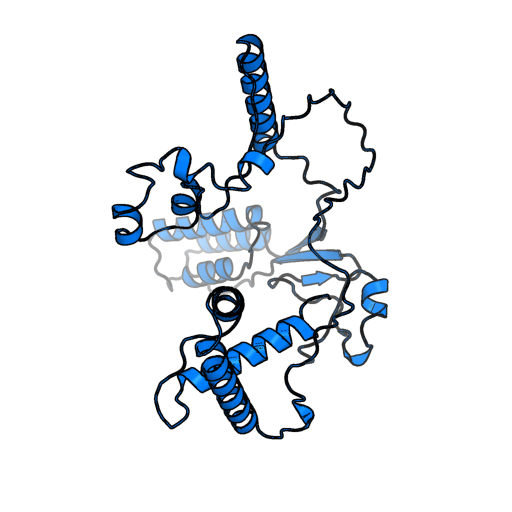 C . TRP A 1 106 ? -22.835 6.618 17.880 1.00 94.56 106 TRP A C 1
ATOM 866 O O . TRP A 1 106 ? -22.366 6.062 16.887 1.00 94.56 106 TRP A O 1
ATOM 876 N N . TYR A 1 107 ? -23.912 6.137 18.506 1.00 92.94 107 TYR A N 1
ATOM 877 C CA . TYR A 1 107 ? -24.606 4.935 18.042 1.00 92.94 107 TYR A CA 1
ATOM 878 C C . TYR A 1 107 ? -25.229 5.104 16.659 1.00 92.94 107 TYR A C 1
ATOM 880 O O . TYR A 1 107 ? -25.173 4.163 15.871 1.00 92.94 107 TYR A O 1
ATOM 888 N N . SER A 1 108 ? -25.757 6.285 16.336 1.00 93.19 108 SER A N 1
ATOM 889 C CA . SER A 1 108 ? -26.240 6.606 14.989 1.00 93.19 108 SER A CA 1
ATOM 890 C C . SER A 1 108 ? -25.103 6.535 13.963 1.00 93.19 108 SER A C 1
ATOM 892 O O . SER A 1 108 ? -25.191 5.813 12.971 1.00 93.19 108 SER A O 1
ATOM 894 N N . ILE A 1 109 ? -23.969 7.175 14.267 1.00 92.81 109 ILE A N 1
ATOM 895 C CA . ILE A 1 109 ? -22.767 7.164 13.422 1.00 92.81 109 ILE A CA 1
ATOM 896 C C . ILE A 1 109 ? -22.252 5.737 13.195 1.00 92.81 109 ILE A C 1
ATOM 898 O O . ILE A 1 109 ? -21.920 5.367 12.069 1.00 92.81 109 ILE A O 1
ATOM 902 N N . VAL A 1 110 ? -22.171 4.920 14.247 1.00 90.19 110 VAL A N 1
ATOM 903 C CA . VAL A 1 110 ? -21.728 3.526 14.126 1.00 90.19 110 VAL A CA 1
ATOM 904 C C . VAL A 1 110 ? -22.777 2.673 13.413 1.00 90.19 110 VAL A C 1
ATOM 906 O O . VAL A 1 110 ? -22.404 1.787 12.646 1.00 90.19 110 VAL A O 1
ATOM 909 N N . GLY A 1 111 ? -24.065 2.944 13.618 1.00 89.25 111 GLY A N 1
ATOM 910 C CA . GLY A 1 111 ? -25.174 2.298 12.920 1.00 89.25 111 GLY A CA 1
ATOM 911 C C . GLY A 1 111 ? -25.079 2.473 11.406 1.00 89.25 111 GLY A C 1
ATOM 912 O O . GLY A 1 111 ? -25.143 1.480 10.688 1.00 89.25 111 GLY A O 1
ATOM 913 N N . ASP A 1 112 ? -24.797 3.694 10.941 1.00 88.00 112 ASP A N 1
ATOM 914 C CA . ASP A 1 112 ? -24.589 4.013 9.520 1.00 88.00 112 ASP A CA 1
ATOM 915 C C . ASP A 1 112 ? -23.416 3.233 8.891 1.00 88.00 112 ASP A C 1
ATOM 917 O O . ASP A 1 112 ? -23.422 2.937 7.695 1.00 88.00 112 ASP A O 1
ATOM 921 N N . MET A 1 113 ? -22.376 2.919 9.674 1.00 87.69 113 MET A N 1
ATOM 922 C CA . MET A 1 113 ? -21.180 2.215 9.185 1.00 87.69 113 MET A CA 1
ATOM 923 C C . MET A 1 113 ? -21.269 0.694 9.319 1.00 87.69 113 MET A C 1
ATOM 925 O O . MET A 1 113 ? -20.588 -0.038 8.594 1.00 87.69 113 MET A O 1
ATOM 929 N N . THR A 1 114 ? -22.036 0.205 10.291 1.00 86.88 114 THR A N 1
ATOM 930 C CA . THR A 1 114 ? -22.048 -1.212 10.654 1.00 86.88 114 THR A CA 1
ATOM 931 C C . THR A 1 114 ? -22.737 -2.027 9.572 1.00 86.88 114 THR A C 1
ATOM 933 O O . THR A 1 114 ? -23.859 -1.741 9.175 1.00 86.88 114 THR A O 1
ATOM 936 N N . GLY A 1 115 ? -22.067 -3.081 9.107 1.00 83.00 115 GLY A N 1
ATOM 937 C CA . GLY A 1 115 ? -22.604 -3.934 8.047 1.00 83.00 115 GLY A CA 1
ATOM 938 C C . GLY A 1 115 ? -22.348 -3.396 6.641 1.00 83.00 115 GLY A C 1
ATOM 939 O O . GLY A 1 115 ? -22.740 -4.050 5.677 1.00 83.00 115 GLY A O 1
ATOM 940 N N . PHE A 1 116 ? -21.639 -2.268 6.500 1.00 89.31 116 PHE A N 1
ATOM 941 C CA . PHE A 1 116 ? -21.134 -1.846 5.201 1.00 89.31 116 PHE A CA 1
ATOM 942 C C . PHE A 1 116 ? -20.272 -2.956 4.594 1.00 89.31 116 PHE A C 1
ATOM 944 O O . PHE A 1 116 ? -19.298 -3.409 5.206 1.00 89.31 116 PHE A O 1
ATOM 951 N N . HIS A 1 117 ? -20.633 -3.361 3.380 1.00 91.12 117 HIS A N 1
ATOM 952 C CA . HIS A 1 117 ? -19.902 -4.327 2.581 1.00 91.12 117 HIS A CA 1
ATOM 953 C C . HIS A 1 117 ? -19.864 -3.864 1.124 1.00 91.12 117 HIS A C 1
ATOM 955 O O . HIS A 1 117 ? -20.901 -3.569 0.527 1.00 91.12 117 HIS A O 1
ATOM 961 N N . LYS A 1 118 ? -18.671 -3.816 0.534 1.00 90.81 118 LYS A N 1
ATOM 962 C CA . LYS A 1 118 ? -18.470 -3.457 -0.871 1.00 90.81 118 LYS A CA 1
ATOM 963 C C . LYS A 1 118 ? -17.348 -4.300 -1.457 1.00 90.81 118 LYS A C 1
ATOM 965 O O . LYS A 1 118 ? -16.295 -4.439 -0.845 1.00 90.81 118 LYS A O 1
ATOM 970 N N . THR A 1 119 ? -17.550 -4.811 -2.662 1.00 91.50 119 THR A N 1
ATOM 971 C CA . THR A 1 119 ? -16.493 -5.460 -3.439 1.00 91.50 119 THR A CA 1
ATOM 972 C C . THR A 1 119 ? -15.896 -4.467 -4.428 1.00 91.50 119 THR A C 1
ATOM 974 O O . THR A 1 119 ? -16.625 -3.715 -5.080 1.00 91.50 119 THR A O 1
ATOM 977 N N . VAL A 1 120 ? -14.571 -4.453 -4.534 1.00 89.25 120 VAL A N 1
ATOM 978 C CA . VAL A 1 120 ? -13.823 -3.599 -5.462 1.00 89.25 120 VAL A CA 1
ATOM 979 C C . VAL A 1 120 ? -12.894 -4.485 -6.275 1.00 89.25 120 VAL A C 1
ATOM 981 O O . VAL A 1 120 ? -12.118 -5.242 -5.700 1.00 89.25 120 VAL A O 1
ATOM 984 N N . ALA A 1 121 ? -12.953 -4.386 -7.601 1.00 87.94 121 ALA A N 1
ATOM 985 C CA . ALA A 1 121 ? -12.026 -5.104 -8.468 1.00 87.94 121 ALA A CA 1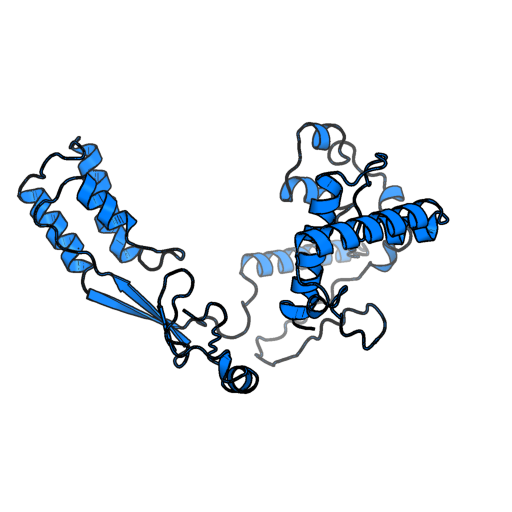
ATOM 986 C C . ALA A 1 121 ? -10.584 -4.703 -8.154 1.00 87.94 121 ALA A C 1
ATOM 988 O O . ALA A 1 121 ? -10.268 -3.512 -8.098 1.00 87.94 121 ALA A O 1
ATOM 989 N N . ARG A 1 122 ? -9.695 -5.690 -7.979 1.00 83.88 122 ARG A N 1
ATOM 990 C CA . ARG A 1 122 ? -8.264 -5.421 -7.764 1.00 83.88 122 ARG A CA 1
ATOM 991 C C . ARG A 1 122 ? -7.663 -4.681 -8.961 1.00 83.88 122 ARG A C 1
ATOM 993 O O . ARG A 1 122 ? -6.783 -3.840 -8.791 1.00 83.88 122 ARG A O 1
ATOM 1000 N N . LYS A 1 123 ? -8.183 -4.950 -10.160 1.00 77.06 123 LYS A N 1
ATOM 1001 C CA . LYS A 1 123 ? -7.877 -4.232 -11.397 1.00 77.06 123 LYS A CA 1
ATOM 1002 C C . LYS A 1 123 ? -9.070 -3.359 -11.800 1.00 77.06 123 LYS A C 1
ATOM 1004 O O . LYS A 1 123 ? -9.983 -3.833 -12.464 1.00 77.06 123 LYS A O 1
ATOM 1009 N N . SER A 1 124 ? -9.062 -2.081 -11.419 1.00 59.34 124 SER A N 1
ATOM 1010 C CA . SER A 1 124 ? -10.087 -1.114 -11.861 1.00 59.34 124 SER A CA 1
ATOM 1011 C C . SER A 1 124 ? -9.668 -0.28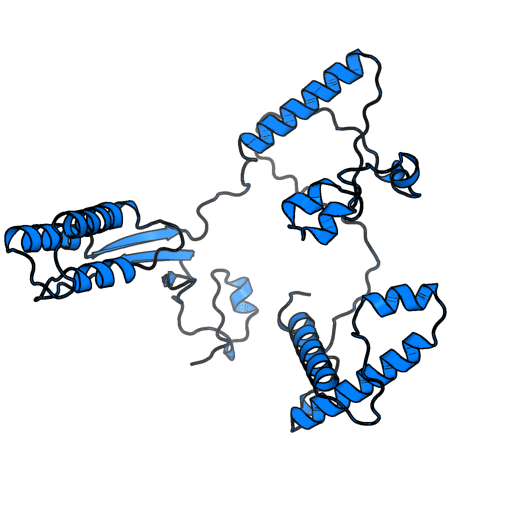5 -13.081 1.00 59.34 124 SER A C 1
ATOM 1013 O O . SER A 1 124 ? -10.504 0.383 -13.684 1.00 59.34 124 SER A O 1
ATOM 1015 N N . PHE A 1 125 ? -8.392 -0.342 -13.474 1.00 51.88 125 PHE A N 1
ATOM 1016 C CA . PHE A 1 125 ? -7.882 0.376 -14.637 1.00 51.88 125 PHE A CA 1
ATOM 1017 C C . PHE A 1 125 ? -7.804 -0.560 -15.845 1.00 51.88 125 PHE A C 1
ATOM 1019 O O . PHE A 1 125 ? -7.039 -1.531 -15.866 1.00 51.88 125 PHE A O 1
ATOM 1026 N N . SER A 1 126 ? -8.620 -0.247 -16.853 1.00 49.53 126 SER A N 1
ATOM 1027 C CA . SER A 1 126 ? -8.423 -0.714 -18.223 1.00 49.53 126 SER A CA 1
ATOM 1028 C C . SER A 1 126 ? -7.002 -0.362 -18.686 1.00 49.53 126 SER A C 1
ATOM 1030 O O . SER A 1 126 ? -6.409 0.613 -18.224 1.00 49.53 126 SER A O 1
ATOM 1032 N N . SER A 1 127 ? -6.432 -1.205 -19.541 1.00 50.66 127 SER A N 1
ATOM 1033 C CA . SER A 1 127 ? -5.080 -1.095 -20.093 1.00 50.66 127 SER A CA 1
ATOM 1034 C C . SER A 1 127 ? -4.711 0.331 -20.522 1.00 50.66 127 SER A C 1
ATOM 1036 O O . SER A 1 127 ? -5.453 0.967 -21.260 1.00 50.66 127 SER A O 1
ATOM 1038 N N . ARG A 1 128 ? -3.505 0.752 -20.106 1.00 47.91 128 ARG A N 1
ATOM 1039 C CA . ARG A 1 128 ? -2.891 2.091 -20.201 1.00 47.91 128 ARG A CA 1
ATOM 1040 C C . ARG A 1 128 ? -3.461 3.092 -19.190 1.00 47.91 128 ARG A C 1
ATOM 1042 O O . ARG A 1 128 ? -4.550 3.631 -19.344 1.00 47.91 128 ARG A O 1
ATOM 1049 N N . LEU A 1 129 ? -2.634 3.460 -18.207 1.00 49.81 129 LEU A N 1
ATOM 1050 C CA . LEU A 1 129 ? -2.671 4.823 -17.682 1.00 49.81 129 LEU A CA 1
ATOM 1051 C C . LEU A 1 129 ? -2.510 5.744 -18.904 1.00 49.81 129 LEU A C 1
ATOM 1053 O O . LEU A 1 129 ? -1.389 5.910 -19.384 1.00 49.81 129 LEU A O 1
ATOM 1057 N N . LYS A 1 130 ? -3.606 6.290 -19.460 1.00 56.34 130 LYS A N 1
ATOM 1058 C CA . LYS A 1 130 ? -3.499 7.421 -20.393 1.00 56.34 130 LYS A CA 1
ATOM 1059 C C . LYS A 1 130 ? -2.606 8.434 -19.673 1.00 56.34 130 LYS A C 1
ATOM 1061 O O . LYS A 1 130 ? -2.858 8.733 -18.503 1.00 56.34 130 LYS A O 1
ATOM 1066 N N . THR A 1 131 ? -1.524 8.877 -20.316 1.00 61.22 131 THR A N 1
ATOM 1067 C CA . THR A 1 131 ? -0.577 9.831 -19.723 1.00 61.22 131 THR A CA 1
ATOM 1068 C C . THR A 1 131 ? -1.377 10.960 -19.084 1.00 61.22 131 THR A C 1
ATOM 1070 O O . THR A 1 131 ? -2.254 11.544 -19.725 1.00 61.22 131 THR A O 1
ATOM 1073 N N . GLY A 1 132 ? -1.161 11.191 -17.786 1.00 65.88 132 GLY A N 1
ATOM 1074 C CA . GLY A 1 132 ? -1.954 12.160 -17.034 1.00 65.88 132 GLY A CA 1
ATOM 1075 C C . GLY A 1 132 ? -1.891 13.548 -17.683 1.00 65.88 132 GLY A C 1
ATOM 1076 O O . GLY A 1 132 ? -0.925 13.844 -18.396 1.00 65.88 132 GLY A O 1
ATOM 1077 N N . PRO A 1 133 ? -2.877 14.427 -17.431 1.00 72.62 133 PRO A N 1
ATOM 1078 C CA . PRO A 1 133 ? -2.959 15.739 -18.079 1.00 72.62 133 PRO A CA 1
ATOM 1079 C C . PRO A 1 133 ? -1.672 16.559 -17.912 1.00 72.62 133 PRO A C 1
ATOM 1081 O O . PRO A 1 133 ? -1.271 17.261 -18.832 1.00 72.62 133 PRO A O 1
ATOM 1084 N N . TYR A 1 134 ? -0.973 16.402 -16.784 1.00 67.25 134 TYR A N 1
ATOM 1085 C CA . TYR A 1 134 ? 0.314 17.050 -16.536 1.00 67.25 134 TYR A CA 1
ATOM 1086 C C . TYR A 1 134 ? 1.413 16.601 -17.510 1.00 67.25 134 TYR A C 1
ATOM 1088 O O . TYR A 1 134 ? 2.096 17.435 -18.097 1.00 67.25 134 TYR A O 1
ATOM 1096 N N . VAL A 1 135 ? 1.554 15.287 -17.726 1.00 75.06 135 VAL A N 1
ATOM 1097 C CA . VAL A 1 135 ? 2.556 14.735 -18.650 1.00 75.06 135 VAL A CA 1
ATOM 1098 C C . VAL A 1 135 ? 2.231 15.161 -20.077 1.00 75.06 135 VAL A C 1
ATOM 1100 O O . VAL A 1 135 ? 3.109 15.652 -20.775 1.00 75.06 135 VAL A O 1
ATOM 1103 N N . LYS A 1 136 ? 0.957 15.065 -20.481 1.00 76.62 136 LYS A N 1
ATOM 1104 C CA . LYS A 1 136 ? 0.507 15.502 -21.811 1.00 76.62 136 LYS A CA 1
ATOM 1105 C C . LYS A 1 136 ? 0.779 16.985 -22.057 1.00 76.62 136 LYS A C 1
ATOM 1107 O O . LYS A 1 136 ? 1.317 17.347 -23.098 1.00 76.62 136 LYS A O 1
ATOM 1112 N N . ASN A 1 137 ? 0.444 17.840 -21.092 1.00 80.88 137 ASN A N 1
ATOM 1113 C CA . ASN A 1 137 ? 0.687 19.276 -21.207 1.00 80.88 137 ASN A CA 1
ATOM 1114 C C . ASN A 1 137 ? 2.183 19.587 -21.296 1.00 80.88 137 ASN A C 1
ATOM 1116 O O . ASN A 1 137 ? 2.571 20.424 -22.107 1.00 80.88 137 ASN A O 1
ATOM 1120 N N . ARG A 1 138 ? 3.017 18.885 -20.520 1.00 85.19 138 ARG A N 1
ATOM 1121 C CA . ARG A 1 138 ? 4.466 19.087 -20.550 1.00 85.19 138 ARG A CA 1
ATOM 1122 C C . ARG A 1 138 ? 5.091 18.642 -21.870 1.00 85.19 138 ARG A C 1
ATOM 1124 O O . ARG A 1 138 ? 5.948 19.350 -22.382 1.00 85.19 138 ARG A O 1
ATOM 1131 N N . VAL A 1 139 ? 4.662 17.509 -22.426 1.00 84.62 139 VAL A N 1
ATOM 1132 C CA . VAL A 1 139 ? 5.118 17.053 -23.751 1.00 84.62 139 VAL A CA 1
ATOM 1133 C C . VAL A 1 139 ? 4.756 18.092 -24.814 1.00 84.62 139 VAL A C 1
ATOM 1135 O O . VAL A 1 139 ? 5.643 18.559 -25.521 1.00 84.62 139 VAL A O 1
ATOM 1138 N N . ARG A 1 140 ? 3.501 18.561 -24.843 1.00 82.94 140 ARG A N 1
ATOM 1139 C CA . ARG A 1 140 ? 3.064 19.613 -25.776 1.00 82.94 140 ARG A CA 1
ATOM 1140 C C . ARG A 1 140 ? 3.909 20.885 -25.662 1.00 82.94 140 ARG A C 1
ATOM 1142 O O . ARG A 1 140 ? 4.323 21.448 -26.668 1.00 82.94 140 ARG A O 1
ATOM 1149 N N . GLU A 1 141 ? 4.181 21.333 -24.439 1.00 89.00 141 GLU A N 1
ATOM 1150 C CA . GLU A 1 141 ? 5.017 22.510 -24.187 1.00 89.00 141 GLU A CA 1
ATOM 1151 C C . GLU A 1 141 ? 6.438 22.336 -24.746 1.00 89.00 141 GLU A C 1
ATOM 1153 O O . GLU A 1 141 ? 6.944 23.235 -25.413 1.00 89.00 141 GLU A O 1
ATOM 1158 N N . VAL A 1 142 ? 7.064 21.172 -24.532 1.00 89.44 142 VAL A N 1
ATOM 1159 C CA . VAL A 1 142 ? 8.397 20.868 -25.077 1.00 89.44 142 VAL A CA 1
ATOM 1160 C C . VAL A 1 142 ? 8.387 20.921 -26.606 1.00 89.44 142 VAL A C 1
ATOM 1162 O O . VAL A 1 142 ? 9.280 21.529 -27.193 1.00 89.44 142 VAL A O 1
ATOM 1165 N N . HIS A 1 143 ? 7.370 20.346 -27.251 1.00 89.06 143 HIS A N 1
ATOM 1166 C CA . HIS A 1 143 ? 7.233 20.396 -28.708 1.00 89.06 143 HIS A CA 1
ATOM 1167 C C . HIS A 1 143 ? 7.058 21.830 -29.230 1.00 89.06 143 HIS A C 1
ATOM 1169 O O . HIS A 1 143 ? 7.721 22.201 -30.197 1.00 89.06 143 HIS A O 1
ATOM 1175 N N . ASN A 1 144 ? 6.250 22.658 -28.560 1.00 89.50 144 ASN A N 1
ATOM 1176 C CA . ASN A 1 144 ? 6.077 24.068 -28.924 1.00 89.50 144 ASN A CA 1
ATOM 1177 C C . ASN A 1 144 ? 7.396 24.848 -28.836 1.00 89.50 144 ASN A C 1
ATOM 1179 O O . ASN A 1 144 ? 7.735 25.587 -29.755 1.00 89.50 144 ASN A O 1
ATOM 1183 N N . ILE A 1 145 ? 8.167 24.652 -27.760 1.00 92.56 145 ILE A N 1
ATOM 1184 C CA . ILE A 1 145 ? 9.479 25.297 -27.591 1.00 92.56 145 ILE A CA 1
ATOM 1185 C C . ILE A 1 145 ? 10.424 24.889 -28.726 1.00 92.56 145 ILE A C 1
ATOM 1187 O O . ILE A 1 145 ? 11.106 25.734 -29.300 1.00 92.56 145 ILE A O 1
ATOM 1191 N N . VAL A 1 146 ? 10.455 23.601 -29.073 1.00 90.75 146 VAL A N 1
ATOM 1192 C CA . VAL A 1 146 ? 11.301 23.088 -30.159 1.00 90.75 146 VAL A CA 1
ATOM 1193 C C . VAL A 1 146 ? 10.895 23.673 -31.507 1.00 90.75 146 VAL A C 1
ATOM 1195 O O . VAL A 1 146 ? 11.773 24.026 -32.287 1.00 90.75 146 VAL A O 1
ATOM 1198 N N . ALA A 1 147 ? 9.595 23.814 -31.774 1.00 88.69 147 ALA A N 1
ATOM 1199 C CA . ALA A 1 147 ? 9.103 24.445 -32.994 1.00 88.69 147 ALA A CA 1
ATOM 1200 C C . ALA A 1 147 ? 9.566 25.908 -33.097 1.00 88.69 147 ALA A C 1
ATOM 1202 O O . ALA A 1 147 ? 10.168 26.280 -34.099 1.00 88.69 147 ALA A O 1
ATOM 1203 N N . THR A 1 148 ? 9.402 26.700 -32.031 1.00 93.31 148 THR A N 1
ATOM 1204 C CA . THR A 1 148 ? 9.877 28.094 -31.992 1.00 93.31 148 THR A CA 1
ATOM 1205 C C . THR A 1 148 ? 11.389 28.198 -32.200 1.00 93.31 148 THR A C 1
ATOM 1207 O O . THR A 1 148 ? 11.857 29.063 -32.932 1.00 93.31 148 THR A O 1
ATOM 1210 N N . LEU A 1 149 ? 12.181 27.310 -31.592 1.00 93.75 149 LEU A N 1
ATOM 1211 C CA . LEU A 1 149 ? 13.636 27.315 -31.780 1.00 93.75 149 LEU A CA 1
ATOM 1212 C C . LEU A 1 149 ? 14.035 26.937 -33.215 1.00 93.75 149 LEU A C 1
ATOM 1214 O O . LEU A 1 149 ? 14.954 27.540 -33.766 1.00 93.75 149 LEU A O 1
ATOM 1218 N N . LYS A 1 150 ? 13.320 25.999 -33.848 1.00 89.69 150 LYS A N 1
ATOM 1219 C CA . LYS A 1 150 ? 13.525 25.656 -35.262 1.00 89.69 150 LYS A CA 1
ATOM 1220 C C . LYS A 1 150 ? 13.180 26.818 -36.200 1.00 89.69 150 LYS A C 1
ATOM 1222 O O . LYS A 1 150 ? 13.896 27.019 -37.175 1.00 89.69 150 LYS A O 1
ATOM 1227 N N . GLU A 1 151 ? 12.135 27.598 -35.909 1.00 93.31 151 GLU A N 1
ATOM 1228 C CA . GLU A 1 151 ? 11.799 28.824 -36.660 1.00 93.31 151 GLU A CA 1
ATOM 1229 C C . GLU A 1 151 ? 12.914 29.878 -36.587 1.00 93.31 151 GLU A C 1
ATOM 1231 O O . GLU A 1 151 ? 13.100 30.652 -37.521 1.00 93.31 151 GLU A O 1
ATOM 1236 N N . MET A 1 152 ? 13.692 29.876 -35.502 1.00 95.38 152 MET A N 1
ATOM 1237 C CA . MET A 1 152 ? 14.891 30.704 -35.340 1.00 95.38 152 MET A CA 1
ATOM 1238 C C . MET A 1 152 ? 16.147 30.091 -35.987 1.00 95.38 152 MET A C 1
ATOM 1240 O O . MET A 1 152 ? 17.255 30.535 -35.696 1.00 95.38 152 MET A O 1
ATOM 1244 N N . GLU A 1 153 ? 15.989 29.064 -36.827 1.00 94.44 153 GLU A N 1
ATOM 1245 C CA . GLU A 1 153 ? 17.069 28.325 -37.496 1.00 94.44 153 GLU A CA 1
ATOM 1246 C C . GLU A 1 153 ? 18.051 27.631 -36.528 1.00 94.44 153 GLU A C 1
ATOM 1248 O O . GLU A 1 153 ? 19.213 27.386 -36.862 1.00 94.44 153 GLU A O 1
ATOM 1253 N N . LEU A 1 154 ? 17.595 27.276 -35.319 1.00 92.19 154 LEU A N 1
ATOM 1254 C CA . LEU A 1 154 ? 18.398 26.539 -34.340 1.00 92.19 154 LEU A CA 1
ATOM 1255 C C . LEU A 1 154 ? 18.129 25.030 -34.430 1.00 92.19 154 LEU A C 1
ATOM 1257 O O . LEU A 1 154 ? 16.986 24.581 -34.316 1.00 92.19 154 LEU A O 1
ATOM 1261 N N . ASP A 1 155 ? 19.193 24.230 -34.573 1.00 89.00 155 ASP A N 1
ATOM 1262 C CA . ASP A 1 155 ? 19.099 22.770 -34.445 1.00 89.00 155 ASP A CA 1
ATOM 1263 C C . ASP A 1 155 ? 18.943 22.381 -32.971 1.00 89.00 155 ASP A C 1
ATOM 1265 O O . ASP A 1 155 ? 19.787 22.708 -32.132 1.00 89.00 155 ASP A O 1
ATOM 1269 N N . VAL A 1 156 ? 17.856 21.676 -32.650 1.00 89.62 156 VAL A N 1
ATOM 1270 C CA . VAL A 1 156 ? 17.545 21.259 -31.280 1.00 89.62 156 VAL A CA 1
ATOM 1271 C C . VAL A 1 156 ? 17.656 19.749 -31.154 1.00 89.62 156 VAL A C 1
ATOM 1273 O O . VAL A 1 156 ? 16.870 18.995 -31.730 1.00 89.62 156 VAL A O 1
ATOM 1276 N N . GLN A 1 157 ? 18.604 19.324 -30.324 1.00 87.56 157 GLN A N 1
ATOM 1277 C CA . GLN A 1 157 ? 18.866 17.929 -30.000 1.00 87.56 157 GLN A CA 1
ATOM 1278 C C . GLN A 1 157 ? 18.668 17.691 -28.503 1.00 87.56 157 GLN A C 1
ATOM 1280 O O . GLN A 1 157 ? 19.006 18.529 -27.667 1.00 87.56 157 GLN A O 1
ATOM 1285 N N . PHE A 1 158 ? 18.134 16.525 -28.163 1.00 87.31 158 PHE A N 1
ATOM 1286 C CA . PHE A 1 158 ? 17.932 16.077 -26.792 1.00 87.31 158 PHE A CA 1
ATOM 1287 C C . PHE A 1 158 ? 18.944 14.992 -26.468 1.00 87.31 158 PHE A C 1
ATOM 1289 O O . PHE A 1 158 ? 19.168 14.104 -27.279 1.00 87.31 158 PHE A O 1
ATOM 1296 N N . GLY A 1 159 ? 19.540 15.048 -25.280 1.00 82.44 159 GLY A N 1
ATOM 1297 C CA . GLY A 1 159 ? 20.520 14.071 -24.819 1.00 82.44 159 GLY A CA 1
ATOM 1298 C C . GLY A 1 159 ? 20.178 13.514 -23.453 1.00 82.44 159 GLY A C 1
ATOM 1299 O O . GLY A 1 159 ? 19.582 14.199 -22.619 1.00 82.44 159 GLY A O 1
ATOM 1300 N N . TYR A 1 160 ? 20.586 12.273 -23.210 1.00 81.00 160 TYR A N 1
ATOM 1301 C CA . TYR A 1 160 ? 20.455 11.672 -21.893 1.00 81.00 160 TYR A CA 1
ATOM 1302 C C . TYR A 1 160 ? 21.604 12.125 -20.990 1.00 81.00 160 TYR A C 1
ATOM 1304 O O . TYR A 1 160 ? 22.774 11.860 -21.270 1.00 81.00 160 TYR A O 1
ATOM 1312 N N . VAL A 1 161 ? 21.265 12.772 -19.875 1.00 77.25 161 VAL A N 1
ATOM 1313 C CA . VAL A 1 161 ? 22.225 13.104 -18.819 1.00 77.25 161 VAL A CA 1
ATOM 1314 C C . VAL A 1 161 ? 22.209 11.986 -17.783 1.00 77.25 161 VAL A C 1
ATOM 1316 O O . VAL A 1 161 ? 21.224 11.808 -17.068 1.00 77.25 161 VAL A O 1
ATOM 1319 N N . ASP A 1 162 ? 23.309 11.237 -17.703 1.00 76.81 162 ASP A N 1
ATOM 1320 C CA . ASP A 1 162 ? 23.507 10.212 -16.675 1.00 76.81 162 ASP A CA 1
ATOM 1321 C C . ASP A 1 162 ? 23.315 10.802 -15.271 1.00 76.81 162 ASP A C 1
ATOM 1323 O O . ASP A 1 162 ? 23.739 11.928 -15.001 1.00 76.81 162 ASP A O 1
ATOM 1327 N N . THR A 1 163 ? 22.714 10.027 -14.365 1.00 76.19 163 THR A N 1
ATOM 1328 C CA . THR A 1 163 ? 22.471 10.417 -12.967 1.00 76.19 163 THR A CA 1
ATOM 1329 C C . THR A 1 163 ? 23.694 11.044 -12.296 1.00 76.19 163 THR A C 1
ATOM 1331 O O . THR A 1 163 ? 23.531 11.981 -11.519 1.00 76.19 163 THR A O 1
ATOM 1334 N N . LYS A 1 164 ? 24.921 10.588 -12.592 1.00 75.00 164 LYS A N 1
ATOM 1335 C CA . LYS A 1 164 ? 26.135 11.152 -11.978 1.00 75.00 164 LYS A CA 1
ATOM 1336 C C . LYS A 1 164 ? 26.390 12.614 -12.363 1.00 75.00 164 LYS A C 1
ATOM 1338 O O . LYS A 1 164 ? 27.110 13.312 -11.655 1.00 75.00 164 LYS A O 1
ATOM 1343 N N . TRP A 1 165 ? 25.851 13.039 -13.502 1.00 75.44 165 TRP A N 1
ATOM 1344 C CA . TRP A 1 165 ? 25.987 14.379 -14.065 1.00 75.44 165 TRP A CA 1
ATOM 1345 C C . TRP A 1 165 ? 24.692 15.191 -13.968 1.00 75.44 165 TRP A C 1
ATOM 1347 O O . TRP A 1 165 ? 24.722 16.408 -14.162 1.00 75.44 165 TRP A O 1
ATOM 1357 N N . ASN A 1 166 ? 23.555 14.552 -13.669 1.00 79.94 166 ASN A N 1
ATOM 1358 C CA . ASN A 1 166 ? 22.292 15.250 -13.498 1.00 79.94 166 ASN A CA 1
ATOM 1359 C C . ASN A 1 166 ? 22.276 15.989 -12.161 1.00 79.94 166 ASN A C 1
ATOM 1361 O O . ASN A 1 166 ? 21.990 15.422 -11.109 1.00 79.94 166 ASN A O 1
ATOM 1365 N N . MET A 1 167 ? 22.531 17.292 -12.211 1.00 78.75 167 MET A N 1
ATOM 1366 C CA . MET A 1 167 ? 22.522 18.134 -11.021 1.00 78.75 167 MET A CA 1
ATOM 1367 C C . MET A 1 167 ? 21.172 18.073 -10.289 1.00 78.75 167 MET A C 1
ATOM 1369 O O . MET A 1 167 ? 21.165 18.128 -9.066 1.00 78.75 167 MET A O 1
ATOM 1373 N N . ALA A 1 168 ? 20.043 17.897 -10.992 1.00 77.88 168 ALA A N 1
ATOM 1374 C CA . ALA A 1 168 ? 18.705 17.833 -10.383 1.00 77.88 168 ALA A CA 1
ATOM 1375 C C . ALA A 1 168 ? 18.485 16.596 -9.495 1.00 77.88 168 ALA A C 1
ATOM 1377 O O . ALA A 1 168 ? 17.624 16.619 -8.609 1.00 77.88 168 ALA A O 1
ATOM 1378 N N . ASP A 1 169 ? 19.282 15.537 -9.668 1.00 80.31 169 ASP A N 1
ATOM 1379 C CA . ASP A 1 169 ? 19.161 14.324 -8.858 1.00 80.31 169 ASP A CA 1
ATOM 1380 C C . ASP A 1 169 ? 19.515 14.583 -7.386 1.00 80.31 169 ASP A C 1
ATOM 1382 O O . ASP A 1 169 ? 18.909 13.974 -6.505 1.00 80.31 169 ASP A O 1
ATOM 1386 N N . ILE A 1 170 ? 20.430 15.514 -7.078 1.00 77.75 170 ILE A N 1
ATOM 1387 C CA . ILE A 1 170 ? 20.833 15.768 -5.684 1.00 77.75 170 ILE A CA 1
ATOM 1388 C C . ILE A 1 170 ? 19.679 16.325 -4.838 1.00 77.75 170 ILE A C 1
ATOM 1390 O O . ILE A 1 170 ? 19.514 15.953 -3.676 1.00 77.75 170 ILE A O 1
ATOM 1394 N N . CYS A 1 171 ? 18.833 17.172 -5.431 1.00 69.25 171 CYS A N 1
ATOM 1395 C CA . CYS A 1 171 ? 17.680 17.756 -4.750 1.00 69.25 171 CYS A CA 1
ATOM 1396 C C . CYS A 1 171 ? 16.533 16.754 -4.592 1.00 69.25 171 CYS A C 1
ATOM 1398 O O . CYS A 1 171 ? 15.793 16.823 -3.614 1.00 69.25 171 CYS A O 1
ATOM 1400 N N . THR A 1 172 ? 16.381 15.823 -5.535 1.00 76.75 172 THR A N 1
ATOM 1401 C CA . THR A 1 172 ? 15.288 14.838 -5.510 1.00 76.75 172 THR A CA 1
ATOM 1402 C C . THR A 1 172 ? 15.614 13.619 -4.647 1.00 76.75 172 THR A C 1
ATOM 1404 O O . THR A 1 172 ? 14.717 13.059 -4.021 1.00 76.75 172 THR A O 1
ATOM 1407 N N . ARG A 1 173 ? 16.892 13.223 -4.563 1.00 75.31 173 ARG A N 1
ATOM 1408 C CA . ARG A 1 173 ? 17.364 12.085 -3.751 1.00 75.31 173 ARG A CA 1
ATOM 1409 C C . ARG A 1 173 ? 17.685 12.455 -2.300 1.00 75.31 173 ARG A C 1
ATOM 1411 O O . ARG A 1 173 ? 17.798 11.562 -1.463 1.00 75.31 173 ARG A O 1
ATOM 1418 N N . GLY A 1 174 ? 17.798 13.752 -2.005 1.00 74.44 174 GLY A N 1
ATOM 1419 C CA . GLY A 1 174 ? 18.223 14.276 -0.710 1.00 74.44 174 GLY A CA 1
ATOM 1420 C C . GLY A 1 174 ? 19.748 14.265 -0.556 1.00 74.44 174 GLY A C 1
ATOM 1421 O O . GLY A 1 174 ? 20.424 13.327 -0.974 1.00 74.44 174 GLY A O 1
ATOM 1422 N N . ALA A 1 175 ? 20.295 15.313 0.064 1.00 78.31 175 ALA A N 1
ATOM 1423 C CA . ALA A 1 175 ? 21.731 15.466 0.292 1.00 78.31 175 ALA A CA 1
ATOM 1424 C C . ALA A 1 175 ? 22.025 16.109 1.646 1.00 78.31 175 ALA A C 1
ATOM 1426 O O . ALA A 1 175 ? 21.226 16.895 2.161 1.00 78.31 175 ALA A O 1
ATOM 1427 N N . SER A 1 176 ? 23.179 15.781 2.233 1.00 84.94 176 SER A N 1
ATOM 1428 C CA . SER A 1 176 ? 23.609 16.431 3.469 1.00 84.94 176 SER A CA 1
ATOM 1429 C C . SER A 1 176 ? 24.117 17.851 3.196 1.00 84.94 176 SER A C 1
ATOM 1431 O O . SER A 1 176 ? 24.538 18.180 2.088 1.00 84.94 176 SER A O 1
ATOM 1433 N N . SER A 1 177 ? 24.145 18.693 4.235 1.00 83.12 177 SER A N 1
ATOM 1434 C CA . SER A 1 177 ? 24.706 20.053 4.149 1.00 83.12 177 SER A CA 1
ATOM 1435 C C . SER A 1 177 ? 26.158 20.057 3.641 1.00 83.12 177 SER A C 1
ATOM 1437 O O . SER A 1 177 ? 26.559 20.942 2.887 1.00 83.12 177 SER A O 1
ATOM 1439 N N . LYS A 1 178 ? 26.936 19.022 3.987 1.00 82.50 178 LYS A N 1
ATOM 1440 C CA . LYS A 1 178 ? 28.325 18.866 3.541 1.00 82.50 178 LYS A CA 1
ATOM 1441 C C . LYS A 1 178 ? 28.429 18.447 2.073 1.00 82.50 178 LYS A C 1
ATOM 1443 O O . LYS A 1 178 ? 29.318 18.924 1.374 1.00 82.50 178 LYS A O 1
ATOM 1448 N N . ASP A 1 179 ? 27.529 17.582 1.612 1.00 79.94 179 ASP A N 1
ATOM 1449 C CA . ASP A 1 179 ? 27.486 17.180 0.202 1.00 79.94 179 ASP A CA 1
ATOM 1450 C C . ASP A 1 179 ? 27.083 18.369 -0.671 1.00 79.94 179 ASP A C 1
ATOM 1452 O O . ASP A 1 179 ? 27.679 18.608 -1.717 1.00 79.94 179 ASP A O 1
ATOM 1456 N N . LEU A 1 180 ? 26.119 19.166 -0.199 1.00 82.38 180 LEU A N 1
ATOM 1457 C CA . LEU A 1 180 ? 25.617 20.320 -0.928 1.00 82.38 180 LEU A CA 1
ATOM 1458 C C . LEU A 1 180 ? 26.634 21.466 -0.984 1.00 82.38 180 LEU A C 1
ATOM 1460 O O . LEU A 1 180 ? 26.757 22.089 -2.032 1.00 82.38 180 LEU A O 1
ATOM 1464 N N . SER A 1 181 ? 27.383 21.745 0.089 1.00 83.19 181 SER A N 1
ATOM 1465 C CA . SER A 1 181 ? 28.274 22.919 0.173 1.00 83.19 181 SER A CA 1
ATOM 1466 C C . SER A 1 181 ? 29.421 22.928 -0.843 1.00 83.19 181 SER A C 1
ATOM 1468 O O . SER A 1 181 ? 29.962 23.987 -1.149 1.00 83.19 181 SER A O 1
ATOM 1470 N N . THR A 1 182 ? 29.778 21.761 -1.382 1.00 81.31 182 THR A N 1
ATOM 1471 C CA . THR A 1 182 ? 30.844 21.590 -2.387 1.00 81.31 182 THR A CA 1
ATOM 1472 C C . THR A 1 182 ? 30.324 21.100 -3.738 1.00 81.31 182 THR A C 1
ATOM 1474 O O . THR A 1 182 ? 31.113 20.816 -4.639 1.00 81.31 182 THR A O 1
ATOM 1477 N N . HIS A 1 183 ? 29.001 20.993 -3.899 1.00 83.69 183 HIS A N 1
ATOM 1478 C CA . HIS A 1 183 ? 28.405 20.415 -5.095 1.00 83.69 183 HIS A CA 1
ATOM 1479 C C . HIS A 1 183 ? 28.464 21.363 -6.296 1.00 83.69 183 HIS A C 1
ATOM 1481 O O . HIS A 1 183 ? 28.272 22.574 -6.166 1.00 83.69 183 HIS A O 1
ATOM 1487 N N . ALA A 1 184 ? 28.559 20.776 -7.492 1.00 79.50 184 ALA A N 1
ATOM 1488 C CA . ALA A 1 184 ? 28.467 21.477 -8.774 1.00 79.50 184 ALA A CA 1
ATOM 1489 C C . ALA A 1 184 ? 27.129 22.210 -8.996 1.00 79.50 184 ALA A C 1
ATOM 1491 O O . ALA A 1 184 ? 26.984 22.936 -9.967 1.00 79.50 184 ALA A O 1
ATOM 1492 N N . TRP A 1 185 ? 26.156 22.069 -8.091 1.00 79.38 185 TRP A N 1
ATOM 1493 C CA . TRP A 1 185 ? 24.912 22.843 -8.123 1.00 79.38 185 TRP A CA 1
ATOM 1494 C C . TRP A 1 185 ? 25.177 24.349 -7.982 1.00 79.38 185 TRP A C 1
ATOM 1496 O O . TRP A 1 185 ? 24.495 25.157 -8.602 1.00 79.38 185 TRP A O 1
ATOM 1506 N N . TRP A 1 186 ? 26.180 24.726 -7.183 1.00 83.69 186 TRP A N 1
ATOM 1507 C CA . TRP A 1 186 ? 26.523 26.130 -6.929 1.00 83.69 186 TRP A CA 1
ATOM 1508 C C . TRP A 1 186 ? 27.513 26.700 -7.936 1.00 83.69 186 TRP A C 1
ATOM 1510 O O . TRP A 1 186 ? 27.514 27.900 -8.189 1.00 83.69 186 TRP A O 1
ATOM 1520 N N . THR A 1 187 ? 28.383 25.849 -8.474 1.00 81.06 187 THR A N 1
ATOM 1521 C CA . THR A 1 187 ? 29.506 26.260 -9.324 1.00 81.06 187 THR A CA 1
ATOM 1522 C C . THR A 1 187 ? 29.316 25.903 -10.797 1.00 81.06 187 THR A C 1
ATOM 1524 O O . THR A 1 187 ? 30.023 26.442 -11.644 1.00 81.06 187 THR A O 1
ATOM 1527 N N . GLY A 1 188 ? 28.355 25.032 -11.113 1.00 77.88 188 GLY A N 1
ATOM 1528 C CA . GLY A 1 188 ? 28.160 24.445 -12.435 1.00 77.88 188 GLY A CA 1
ATOM 1529 C C . GLY A 1 188 ? 29.242 23.423 -12.806 1.00 77.88 188 GLY A C 1
ATOM 1530 O O . GLY A 1 188 ? 30.290 23.312 -12.168 1.00 77.88 188 GLY A O 1
ATOM 1531 N N . TYR A 1 189 ? 28.998 22.674 -13.882 1.00 73.81 189 TYR A N 1
ATOM 1532 C CA . TYR A 1 189 ? 30.047 21.932 -14.585 1.00 73.81 189 TYR A CA 1
ATOM 1533 C C . TYR A 1 189 ? 30.559 22.754 -15.768 1.00 73.81 189 TYR A C 1
ATOM 1535 O O . TYR A 1 189 ? 29.808 23.511 -16.383 1.00 73.81 189 TYR A O 1
ATOM 1543 N N . THR A 1 190 ? 31.824 22.560 -16.146 1.00 72.69 190 THR A N 1
ATOM 1544 C CA . THR A 1 190 ? 32.302 23.080 -17.435 1.00 72.69 190 THR A CA 1
ATOM 1545 C C . THR A 1 190 ? 31.710 22.254 -18.578 1.00 72.69 190 THR A C 1
ATOM 1547 O O . THR A 1 190 ? 31.494 21.050 -18.424 1.00 72.69 190 THR A O 1
ATOM 1550 N N . LEU A 1 191 ? 31.475 22.872 -19.741 1.00 66.62 191 LEU A N 1
ATOM 1551 C CA . LEU A 1 191 ? 30.886 22.194 -20.904 1.00 66.62 191 LEU A CA 1
ATOM 1552 C C . LEU A 1 191 ? 31.685 20.937 -21.307 1.00 66.62 191 LEU A C 1
ATOM 1554 O O . LEU A 1 191 ? 31.106 19.889 -21.583 1.00 66.62 191 LEU A O 1
ATOM 1558 N N . ASN A 1 192 ? 33.015 21.002 -21.209 1.00 68.25 192 ASN A N 1
ATOM 1559 C CA . ASN A 1 192 ? 33.919 19.879 -21.478 1.00 68.25 192 ASN A CA 1
ATOM 1560 C C . ASN A 1 192 ? 33.794 18.730 -20.462 1.00 68.25 192 ASN A C 1
ATOM 1562 O O . ASN A 1 192 ? 34.117 17.592 -20.781 1.00 68.25 192 ASN A O 1
ATOM 1566 N N . SER A 1 193 ? 33.328 19.002 -19.238 1.00 67.12 193 SER A N 1
ATOM 1567 C CA . SER A 1 193 ? 33.058 17.962 -18.236 1.00 67.12 193 SER A CA 1
ATOM 1568 C C . SER A 1 193 ? 31.773 17.187 -18.538 1.00 67.12 193 SER A C 1
ATOM 1570 O O . SER A 1 193 ? 31.670 16.016 -18.180 1.00 67.12 193 SER A O 1
ATOM 1572 N N . ILE A 1 194 ? 30.805 17.831 -19.196 1.00 65.44 194 ILE A N 1
ATOM 1573 C CA . ILE A 1 194 ? 29.518 17.230 -19.569 1.00 65.44 194 ILE A CA 1
ATOM 1574 C C . ILE A 1 194 ? 29.657 16.455 -20.885 1.00 65.44 194 ILE A C 1
ATOM 1576 O O . ILE A 1 194 ? 29.202 15.312 -20.975 1.00 65.44 194 ILE A O 1
ATOM 1580 N N . LEU A 1 195 ? 30.342 17.037 -21.877 1.00 68.25 195 LEU A N 1
ATOM 1581 C CA . LEU A 1 195 ? 30.610 16.450 -23.196 1.00 68.25 195 LEU A CA 1
ATOM 1582 C C . LEU A 1 195 ? 31.719 15.377 -23.143 1.00 68.25 195 LEU A C 1
ATOM 1584 O O . LEU A 1 195 ? 32.741 15.478 -23.814 1.00 68.25 195 LEU A O 1
ATOM 1588 N N . HIS A 1 196 ? 31.534 14.348 -22.319 1.00 68.44 196 HIS A N 1
ATOM 1589 C CA . HIS A 1 196 ? 32.434 13.196 -22.263 1.00 68.44 196 HIS A CA 1
ATOM 1590 C C . HIS A 1 196 ? 32.212 12.249 -23.452 1.00 68.44 196 HIS A C 1
ATOM 1592 O O . HIS A 1 196 ? 31.129 12.218 -24.045 1.00 68.44 196 HIS A O 1
ATOM 1598 N N . ASP A 1 197 ? 33.227 11.444 -23.782 1.00 60.31 197 ASP A N 1
ATOM 1599 C CA . ASP A 1 197 ? 33.154 10.466 -24.872 1.00 60.31 197 ASP A CA 1
ATOM 1600 C C . ASP A 1 197 ? 31.937 9.544 -24.705 1.00 60.31 197 ASP A C 1
ATOM 1602 O O . ASP A 1 197 ? 31.823 8.794 -23.735 1.00 60.31 197 ASP A O 1
ATOM 1606 N N . GLY A 1 198 ? 31.007 9.622 -25.660 1.00 66.25 198 GLY A N 1
ATOM 1607 C CA . GLY A 1 198 ? 29.741 8.884 -25.653 1.00 66.25 198 GLY A CA 1
ATOM 1608 C C . GLY A 1 198 ? 28.498 9.733 -25.379 1.00 66.25 198 GLY A C 1
ATOM 1609 O O . GLY A 1 198 ? 27.428 9.356 -25.844 1.00 66.25 198 GLY A O 1
ATOM 1610 N N . PHE A 1 199 ? 28.613 10.903 -24.741 1.00 69.62 199 PHE A N 1
ATOM 1611 C CA . PHE A 1 199 ? 27.460 11.772 -24.462 1.00 69.62 199 PHE A CA 1
ATOM 1612 C C . PHE A 1 199 ? 26.797 12.288 -25.747 1.00 69.62 199 PHE A C 1
ATOM 1614 O O . PHE A 1 199 ? 25.588 12.148 -25.915 1.00 69.62 199 PHE A O 1
ATOM 1621 N N . ALA A 1 200 ? 27.597 12.757 -26.712 1.00 70.06 200 ALA A N 1
ATOM 1622 C CA . ALA A 1 200 ? 27.105 13.184 -28.026 1.00 70.06 200 ALA A CA 1
ATOM 1623 C C . ALA A 1 200 ? 26.437 12.047 -28.826 1.00 70.06 200 ALA A C 1
ATOM 1625 O O . ALA A 1 200 ? 25.623 12.305 -29.704 1.00 70.06 200 ALA A O 1
ATOM 1626 N N . LYS A 1 201 ? 26.735 10.777 -28.505 1.00 76.19 201 LYS A N 1
ATOM 1627 C CA . LYS A 1 201 ? 26.085 9.614 -29.135 1.00 76.19 201 LYS A CA 1
ATOM 1628 C C . LYS A 1 201 ? 24.676 9.359 -28.594 1.00 76.19 201 LYS A C 1
ATOM 1630 O O . LYS A 1 201 ? 23.955 8.556 -29.171 1.00 76.19 201 LYS A O 1
ATOM 1635 N N . THR A 1 202 ? 24.297 10.009 -27.492 1.00 78.31 202 THR A N 1
ATOM 1636 C CA . THR A 1 202 ? 22.944 9.919 -26.920 1.00 78.31 202 THR A CA 1
ATOM 1637 C C . THR A 1 202 ? 21.988 10.952 -27.504 1.00 78.31 202 THR A C 1
ATOM 1639 O O . THR A 1 202 ? 20.819 10.956 -27.131 1.00 78.31 202 THR A O 1
ATOM 1642 N N . PHE A 1 203 ? 22.478 11.840 -28.374 1.00 84.94 203 PHE A N 1
ATOM 1643 C CA . PHE A 1 203 ? 21.672 12.914 -28.926 1.00 84.94 203 PHE A CA 1
ATOM 1644 C C . PHE A 1 203 ? 20.678 12.398 -29.960 1.00 84.94 203 PHE A C 1
ATOM 1646 O O . PHE A 1 203 ? 21.020 11.609 -30.839 1.00 84.94 203 PHE A O 1
ATOM 1653 N N . PHE A 1 204 ? 19.438 12.858 -29.842 1.00 87.19 204 PHE A N 1
ATOM 1654 C CA . PHE A 1 204 ? 18.354 12.549 -30.759 1.00 87.19 204 PHE A CA 1
ATOM 1655 C C . PHE A 1 204 ? 17.464 13.774 -30.968 1.00 87.19 204 PHE A C 1
ATOM 1657 O O . PHE A 1 204 ? 17.320 14.627 -30.090 1.00 87.19 204 PHE A O 1
ATOM 1664 N N . HIS A 1 205 ? 16.823 13.843 -32.129 1.00 88.19 205 HIS A N 1
ATOM 1665 C CA . HIS A 1 205 ? 15.779 14.824 -32.404 1.00 88.19 205 HIS A CA 1
ATOM 1666 C C . HIS A 1 205 ? 14.428 14.283 -31.952 1.00 88.19 205 HIS A C 1
ATOM 1668 O O . HIS A 1 205 ? 14.132 13.096 -32.128 1.00 88.19 205 HIS A O 1
ATOM 1674 N N . LEU A 1 206 ? 13.583 15.150 -31.392 1.00 84.44 206 LEU A N 1
ATOM 1675 C CA . LEU A 1 206 ? 12.190 14.779 -31.162 1.00 84.44 206 LEU A CA 1
ATOM 1676 C C . LEU A 1 206 ? 11.516 14.502 -32.503 1.00 84.44 206 LEU A C 1
ATOM 1678 O O . LEU A 1 206 ? 11.638 15.283 -33.450 1.00 84.44 206 LEU A O 1
ATOM 1682 N N . LYS A 1 207 ? 10.805 13.375 -32.566 1.00 78.69 207 LYS A N 1
ATOM 1683 C CA . LYS A 1 207 ? 9.956 13.050 -33.709 1.00 78.69 207 LYS A CA 1
ATOM 1684 C C . LYS A 1 207 ? 8.822 14.065 -33.764 1.00 78.69 207 LYS A C 1
ATOM 1686 O O . LYS A 1 207 ? 8.278 14.430 -32.727 1.00 78.69 207 LYS A O 1
ATOM 1691 N N . GLU A 1 208 ? 8.464 14.505 -34.959 1.00 67.56 208 GLU A N 1
ATOM 1692 C CA . GLU A 1 208 ? 7.237 15.271 -35.147 1.00 67.56 208 GLU A CA 1
ATOM 1693 C C . GLU A 1 208 ? 6.062 14.350 -34.807 1.00 67.56 208 GLU A C 1
ATOM 1695 O O . GLU A 1 208 ? 5.917 13.279 -35.403 1.00 67.56 208 GLU A O 1
ATOM 1700 N N . GLU A 1 209 ? 5.279 14.719 -33.790 1.00 60.97 209 GLU A N 1
ATOM 1701 C CA . GLU A 1 209 ? 4.019 14.039 -33.512 1.00 60.97 209 GLU A CA 1
ATOM 1702 C C . GLU A 1 209 ? 3.115 14.304 -34.717 1.00 60.97 209 GLU A C 1
ATOM 1704 O O . GLU A 1 209 ? 2.664 15.427 -34.938 1.00 60.97 209 GLU A O 1
ATOM 1709 N N . LYS A 1 210 ? 2.879 13.274 -35.534 1.00 49.12 210 LYS A N 1
ATOM 1710 C CA . LYS A 1 210 ? 1.672 13.263 -36.353 1.00 49.12 210 LYS A CA 1
ATOM 1711 C C . LYS A 1 210 ? 0.517 13.202 -35.365 1.00 49.12 210 LYS A C 1
ATOM 1713 O O . LYS A 1 210 ? 0.595 12.431 -34.409 1.00 49.12 210 LYS A O 1
ATOM 1718 N N . GLU A 1 211 ? -0.508 14.021 -35.571 1.00 48.12 211 GLU A N 1
ATOM 1719 C CA . GLU A 1 211 ? -1.790 13.859 -34.891 1.00 48.12 211 GLU A CA 1
ATOM 1720 C C . GLU A 1 211 ? -2.336 12.479 -35.280 1.00 48.12 211 GLU A C 1
ATOM 1722 O O . GLU A 1 211 ? -3.052 12.324 -36.263 1.00 48.12 211 GLU A O 1
ATOM 1727 N N . GLU A 1 212 ? -1.900 11.437 -34.577 1.00 44.69 212 GLU A N 1
ATOM 1728 C CA . GLU A 1 212 ? -2.570 10.153 -34.607 1.00 44.69 212 GLU A CA 1
ATOM 1729 C C . GLU A 1 212 ? -3.894 10.392 -33.883 1.00 44.69 212 GLU A C 1
ATOM 1731 O O . GLU A 1 212 ? -3.929 10.662 -32.677 1.00 44.69 212 GLU A O 1
ATOM 1736 N N . GLU A 1 213 ? -4.980 10.383 -34.661 1.00 41.44 213 GLU A N 1
ATOM 1737 C CA . GLU A 1 213 ? -6.326 10.179 -34.138 1.00 41.44 213 GLU A CA 1
ATOM 1738 C C . GLU A 1 213 ? -6.280 9.014 -33.140 1.00 41.44 213 GLU A C 1
ATOM 1740 O O . GLU A 1 213 ? -5.501 8.078 -33.316 1.00 41.44 213 GLU A O 1
ATOM 1745 N N . ASP A 1 214 ? -7.064 9.133 -32.064 1.00 41.34 214 ASP A N 1
ATOM 1746 C CA . ASP A 1 214 ? -7.136 8.266 -30.875 1.00 41.34 214 ASP A CA 1
ATOM 1747 C C . ASP A 1 214 ? -7.622 6.839 -31.243 1.00 41.34 214 ASP A C 1
ATOM 1749 O O . ASP A 1 214 ? -8.615 6.351 -30.710 1.00 41.34 214 ASP A O 1
ATOM 1753 N N . ASP A 1 215 ? -6.946 6.173 -32.181 1.00 34.44 215 ASP A N 1
ATOM 1754 C CA . ASP A 1 215 ? -7.175 4.797 -32.580 1.00 34.44 215 ASP A CA 1
ATOM 1755 C C . ASP A 1 215 ? -6.432 3.901 -31.591 1.00 34.44 215 ASP A C 1
ATOM 1757 O O . ASP A 1 215 ? -5.202 3.795 -31.563 1.00 34.44 215 ASP A O 1
ATOM 1761 N N . ASP A 1 216 ? -7.230 3.248 -30.748 1.00 39.00 216 ASP A N 1
ATOM 1762 C CA . ASP A 1 216 ? -6.869 2.189 -29.809 1.00 39.00 216 ASP A CA 1
ATOM 1763 C C . ASP A 1 216 ? -6.335 0.932 -30.539 1.00 39.00 216 ASP A C 1
ATOM 1765 O O . ASP A 1 216 ? -6.800 -0.192 -30.339 1.00 39.00 216 ASP A O 1
ATOM 1769 N N . VAL A 1 217 ? -5.314 1.085 -31.384 1.00 35.09 217 VAL A N 1
ATOM 1770 C CA . VAL A 1 217 ? -4.571 -0.026 -31.968 1.00 35.09 217 VAL A CA 1
ATOM 1771 C C . VAL A 1 217 ? -3.378 -0.337 -31.071 1.00 35.09 217 VAL A C 1
ATOM 1773 O O . VAL A 1 217 ? -2.481 0.462 -30.784 1.00 35.09 217 VAL A O 1
ATOM 1776 N N . TYR A 1 218 ? -3.404 -1.560 -30.563 1.00 36.66 218 TYR A N 1
ATOM 1777 C CA . TYR A 1 218 ? -2.306 -2.200 -29.868 1.00 36.66 218 TYR A CA 1
ATOM 1778 C C . TYR A 1 218 ? -1.069 -2.266 -30.782 1.00 36.66 218 TYR A C 1
ATOM 1780 O O . TYR A 1 218 ? -0.965 -3.136 -31.640 1.00 36.66 218 TYR A O 1
ATOM 1788 N N . CYS A 1 219 ? -0.109 -1.365 -30.571 1.00 29.69 219 CYS A N 1
ATOM 1789 C CA . CYS A 1 219 ? 1.271 -1.531 -31.019 1.00 29.69 219 CYS A CA 1
ATOM 1790 C C . CYS A 1 219 ? 2.111 -1.970 -29.812 1.00 29.69 219 CYS A C 1
ATOM 1792 O O . CYS A 1 219 ? 2.231 -1.196 -28.853 1.00 29.69 219 CYS A O 1
ATOM 1794 N N . PRO A 1 220 ? 2.701 -3.178 -29.807 1.00 31.70 220 PRO A N 1
ATOM 1795 C CA . PRO A 1 220 ? 3.746 -3.500 -28.858 1.00 31.70 220 PRO A CA 1
ATOM 1796 C C . PRO A 1 220 ? 4.985 -2.727 -29.309 1.00 31.70 220 PRO A C 1
ATOM 1798 O O . PRO A 1 220 ? 5.775 -3.211 -30.113 1.00 31.70 220 PRO A O 1
ATOM 1801 N N . SER A 1 221 ? 5.158 -1.497 -28.830 1.00 32.41 221 SER A N 1
ATOM 1802 C CA . SER A 1 221 ? 6.471 -0.863 -28.859 1.00 32.41 221 SER A CA 1
ATOM 1803 C C . SER A 1 221 ? 7.339 -1.602 -27.846 1.00 32.41 221 SER A C 1
ATOM 1805 O O . SER A 1 221 ? 7.410 -1.266 -26.666 1.00 32.41 221 SER A O 1
ATOM 1807 N N . THR A 1 222 ? 7.956 -2.681 -28.322 1.00 30.17 222 THR A N 1
ATOM 1808 C CA . THR A 1 222 ? 9.118 -3.294 -27.697 1.00 30.17 222 THR A CA 1
ATOM 1809 C C . THR A 1 222 ? 10.142 -2.193 -27.474 1.00 30.17 222 THR A C 1
ATOM 1811 O O . THR A 1 222 ? 10.676 -1.606 -28.415 1.00 30.17 222 THR A O 1
ATOM 1814 N N . VAL A 1 223 ? 10.383 -1.874 -26.207 1.00 29.89 223 VAL A N 1
ATOM 1815 C CA . VAL A 1 223 ? 11.576 -1.135 -25.819 1.00 29.89 223 VAL A CA 1
ATOM 1816 C C . VAL A 1 223 ? 12.731 -2.107 -26.027 1.00 29.89 223 VAL A C 1
ATOM 1818 O O . VAL A 1 223 ? 12.979 -2.963 -25.181 1.00 29.89 223 VAL A O 1
ATOM 1821 N N . ASP A 1 224 ? 13.395 -2.016 -27.178 1.00 25.06 224 ASP A N 1
ATOM 1822 C CA . ASP A 1 224 ? 14.665 -2.698 -27.402 1.00 25.06 224 ASP A CA 1
ATOM 1823 C C . ASP A 1 224 ? 15.720 -2.055 -26.500 1.00 25.06 224 ASP A C 1
ATOM 1825 O O . ASP A 1 224 ? 16.379 -1.070 -26.840 1.00 25.06 224 ASP A O 1
ATOM 1829 N N . VAL A 1 225 ? 15.872 -2.624 -25.306 1.00 29.62 225 VAL A N 1
ATOM 1830 C CA . VAL A 1 225 ? 17.060 -2.427 -24.483 1.00 29.62 225 VAL A CA 1
ATOM 1831 C C . VAL A 1 225 ? 18.140 -3.334 -25.059 1.00 29.62 225 VAL A C 1
ATOM 1833 O O . VAL A 1 225 ? 18.278 -4.493 -24.674 1.00 29.62 225 VAL A O 1
ATOM 1836 N N . ASN A 1 226 ? 18.922 -2.815 -26.002 1.00 30.31 226 ASN A N 1
ATOM 1837 C CA . ASN A 1 226 ? 20.144 -3.491 -26.412 1.00 30.31 226 ASN A CA 1
ATOM 1838 C C . ASN A 1 226 ? 21.192 -3.369 -25.300 1.00 30.31 226 ASN A C 1
ATOM 1840 O O . ASN A 1 226 ? 21.926 -2.385 -25.227 1.00 30.31 226 ASN A O 1
ATOM 1844 N N . ALA A 1 227 ? 21.285 -4.404 -24.462 1.00 26.34 227 ALA A N 1
ATOM 1845 C CA . ALA A 1 227 ? 22.488 -4.708 -23.703 1.00 26.34 227 ALA A CA 1
ATOM 1846 C C . ALA A 1 227 ? 22.641 -6.224 -23.460 1.00 26.34 227 ALA A C 1
ATOM 1848 O O . ALA A 1 227 ? 22.067 -6.783 -22.537 1.00 26.34 227 ALA A O 1
ATOM 1849 N N . VAL A 1 228 ? 23.542 -6.807 -24.262 1.00 29.81 228 VAL A N 1
ATOM 1850 C CA . VAL A 1 228 ? 24.508 -7.860 -23.895 1.00 29.81 228 VAL A CA 1
ATOM 1851 C C . VAL A 1 228 ? 24.006 -9.318 -23.864 1.00 29.81 228 VAL A C 1
ATOM 1853 O O . VAL A 1 228 ? 23.282 -9.749 -22.982 1.00 29.81 228 VAL A O 1
ATOM 1856 N N . THR A 1 229 ? 24.488 -10.055 -24.876 1.00 32.56 229 THR A N 1
ATOM 1857 C CA . THR A 1 229 ? 24.706 -11.512 -25.003 1.00 32.56 229 THR A CA 1
ATOM 1858 C C . THR A 1 229 ? 23.805 -12.454 -24.205 1.00 32.56 229 THR A C 1
ATOM 1860 O O . THR A 1 229 ? 23.958 -12.603 -22.999 1.00 32.56 229 THR A O 1
ATOM 1863 N N . LYS A 1 230 ? 22.997 -13.229 -24.944 1.00 34.94 230 LYS A N 1
ATOM 1864 C CA . LYS A 1 230 ? 22.454 -14.520 -24.507 1.00 34.94 230 LYS A CA 1
ATOM 1865 C C . LYS A 1 230 ? 23.594 -15.426 -24.024 1.00 34.94 230 LYS A C 1
ATOM 1867 O O . LYS A 1 230 ? 24.233 -16.089 -24.838 1.00 34.94 230 LYS A O 1
ATOM 1872 N N . HIS A 1 231 ? 23.826 -15.455 -22.722 1.00 40.84 231 HIS A N 1
ATOM 1873 C CA . HIS A 1 231 ? 24.321 -16.644 -22.054 1.00 40.84 231 HIS A CA 1
ATOM 1874 C C . HIS A 1 231 ? 23.151 -17.238 -21.276 1.00 40.84 231 HIS A C 1
ATOM 1876 O O . HIS A 1 231 ? 22.405 -16.522 -20.610 1.00 40.84 231 HIS A O 1
ATOM 1882 N N . ASP A 1 232 ? 22.951 -18.539 -21.450 1.00 46.50 232 ASP A N 1
ATOM 1883 C CA . ASP A 1 232 ? 22.034 -19.366 -20.671 1.00 46.50 232 ASP A CA 1
ATOM 1884 C C . ASP A 1 232 ? 22.609 -19.524 -19.254 1.00 46.50 232 ASP A C 1
ATOM 1886 O O . ASP A 1 232 ? 23.108 -20.577 -18.876 1.00 46.50 232 ASP A O 1
ATOM 1890 N N . ASP A 1 233 ? 22.647 -18.424 -18.502 1.00 49.62 233 ASP A N 1
ATOM 1891 C CA . ASP A 1 233 ? 23.172 -18.386 -17.143 1.00 49.62 233 ASP A CA 1
ATOM 1892 C C . ASP A 1 233 ? 21.990 -18.431 -16.177 1.00 49.62 233 ASP A C 1
ATOM 1894 O O . ASP A 1 233 ? 21.610 -17.420 -15.578 1.00 49.62 233 ASP A O 1
ATOM 1898 N N . ARG A 1 234 ? 21.387 -19.613 -16.003 1.00 60.69 234 ARG A N 1
ATOM 1899 C CA . ARG A 1 234 ? 20.585 -19.836 -14.797 1.00 60.69 234 ARG A CA 1
ATOM 1900 C C . ARG A 1 234 ? 21.501 -19.603 -13.605 1.00 60.69 234 ARG A C 1
ATOM 1902 O O . ARG A 1 234 ? 22.470 -20.331 -13.407 1.00 60.69 234 ARG A O 1
ATOM 1909 N N . ILE A 1 235 ? 21.233 -18.555 -12.833 1.00 68.06 235 ILE A N 1
ATOM 1910 C CA . ILE A 1 235 ? 22.024 -18.255 -11.642 1.00 68.06 235 ILE A CA 1
ATOM 1911 C C . ILE A 1 235 ? 21.719 -19.365 -10.635 1.00 68.06 235 ILE A C 1
ATOM 1913 O O . ILE A 1 235 ? 20.564 -19.529 -10.244 1.00 68.06 235 ILE A O 1
ATOM 1917 N N . GLU A 1 236 ? 22.738 -20.133 -10.253 1.00 79.44 236 GLU A N 1
ATOM 1918 C CA . GLU A 1 236 ? 22.641 -21.216 -9.271 1.00 79.44 236 GLU A CA 1
ATOM 1919 C C . GLU A 1 236 ? 22.978 -20.728 -7.849 1.00 79.44 236 GLU A C 1
ATOM 1921 O O . GLU A 1 236 ? 23.531 -19.639 -7.632 1.00 79.44 236 GLU A O 1
ATOM 1926 N N . ASP A 1 237 ? 22.645 -21.547 -6.847 1.00 81.62 237 ASP A N 1
ATOM 1927 C CA . ASP A 1 237 ? 23.084 -21.309 -5.473 1.00 81.62 237 ASP A CA 1
ATOM 1928 C C . ASP A 1 237 ? 24.620 -21.360 -5.387 1.00 81.62 237 ASP A C 1
ATOM 1930 O O . ASP A 1 237 ? 25.259 -22.327 -5.796 1.00 81.62 237 ASP A O 1
ATOM 1934 N N . ILE A 1 238 ? 25.229 -20.337 -4.778 1.00 83.06 238 ILE A N 1
ATOM 1935 C CA . ILE A 1 238 ? 26.694 -20.226 -4.619 1.00 83.06 238 ILE A CA 1
ATOM 1936 C C . ILE A 1 238 ? 27.250 -21.360 -3.741 1.00 83.06 238 ILE A C 1
ATOM 1938 O O . ILE A 1 238 ? 28.429 -21.708 -3.823 1.00 83.06 238 ILE A O 1
ATOM 1942 N N . LEU A 1 239 ? 26.415 -21.920 -2.864 1.00 81.62 239 LEU A N 1
ATOM 1943 C CA . LEU A 1 239 ? 26.754 -23.042 -1.999 1.00 81.62 239 LEU A CA 1
ATOM 1944 C C . LEU A 1 239 ? 25.588 -24.025 -1.929 1.00 81.62 239 LEU A C 1
ATOM 1946 O O . LEU A 1 239 ? 24.464 -23.643 -1.616 1.00 81.62 239 LEU A O 1
ATOM 1950 N N . ASP A 1 240 ? 25.897 -25.311 -2.074 1.00 80.81 240 ASP A N 1
ATOM 1951 C CA . ASP A 1 240 ? 24.971 -26.397 -1.758 1.00 80.81 240 ASP A CA 1
ATOM 1952 C C . ASP A 1 240 ? 24.774 -26.484 -0.233 1.00 80.81 240 ASP A C 1
ATOM 1954 O O . ASP A 1 240 ? 25.542 -27.126 0.496 1.00 80.81 240 ASP A O 1
ATOM 1958 N N . LEU A 1 241 ? 23.745 -25.794 0.265 1.00 77.88 241 LEU A N 1
ATOM 1959 C CA . LEU A 1 241 ? 23.420 -25.737 1.690 1.00 77.88 241 LEU A CA 1
ATOM 1960 C C . LEU A 1 241 ? 23.047 -27.108 2.271 1.00 77.88 241 LEU A C 1
ATOM 1962 O O . LEU A 1 241 ? 23.227 -27.309 3.473 1.00 77.88 241 LEU A O 1
ATOM 1966 N N . ALA A 1 242 ? 22.612 -28.074 1.452 1.00 77.94 242 ALA A N 1
ATOM 1967 C CA . ALA A 1 242 ? 22.263 -29.414 1.923 1.00 77.94 242 ALA A CA 1
ATOM 1968 C C . ALA A 1 242 ? 23.488 -30.196 2.433 1.00 77.94 242 ALA A C 1
ATOM 1970 O O . ALA A 1 242 ? 23.359 -31.076 3.288 1.00 77.94 242 ALA A O 1
ATOM 1971 N N . ARG A 1 243 ? 24.701 -29.835 1.988 1.00 79.31 243 ARG A N 1
ATOM 1972 C CA . ARG A 1 243 ? 25.962 -30.431 2.470 1.00 79.31 243 ARG A CA 1
ATOM 1973 C C . ARG A 1 243 ? 26.351 -29.982 3.878 1.00 79.31 243 ARG A C 1
ATOM 1975 O O . ARG A 1 243 ? 27.213 -30.606 4.502 1.00 79.31 243 ARG A O 1
ATOM 1982 N N . TYR A 1 244 ? 25.738 -28.921 4.405 1.00 78.81 244 TYR A N 1
ATOM 1983 C CA . TYR A 1 244 ? 26.130 -28.314 5.674 1.00 78.81 244 TYR A CA 1
ATOM 1984 C C . TYR A 1 244 ? 24.994 -28.359 6.700 1.00 78.81 244 TYR A C 1
ATOM 1986 O O . TYR A 1 244 ? 23.978 -27.691 6.572 1.00 78.81 244 TYR A O 1
ATOM 1994 N N . ARG A 1 245 ? 25.197 -29.087 7.805 1.00 73.50 245 ARG A N 1
ATOM 1995 C CA . ARG A 1 245 ? 24.194 -29.218 8.883 1.00 73.50 245 ARG A CA 1
ATOM 1996 C C . ARG A 1 245 ? 24.118 -28.022 9.845 1.00 73.50 245 ARG A C 1
ATOM 1998 O O . ARG A 1 245 ? 23.289 -28.027 10.746 1.00 73.50 245 ARG A O 1
ATOM 2005 N N . ASN A 1 246 ? 25.014 -27.037 9.730 1.00 84.50 246 ASN A N 1
ATOM 2006 C CA . ASN A 1 246 ? 25.144 -25.949 10.703 1.00 84.50 246 ASN A CA 1
ATOM 2007 C C . ASN A 1 246 ? 25.405 -24.606 10.008 1.00 84.50 246 ASN A C 1
ATOM 2009 O O . ASN A 1 246 ? 26.487 -24.394 9.457 1.00 84.50 246 ASN A O 1
ATOM 2013 N N . LEU A 1 247 ? 24.437 -23.691 10.115 1.00 84.56 247 LEU A N 1
ATOM 2014 C CA . LE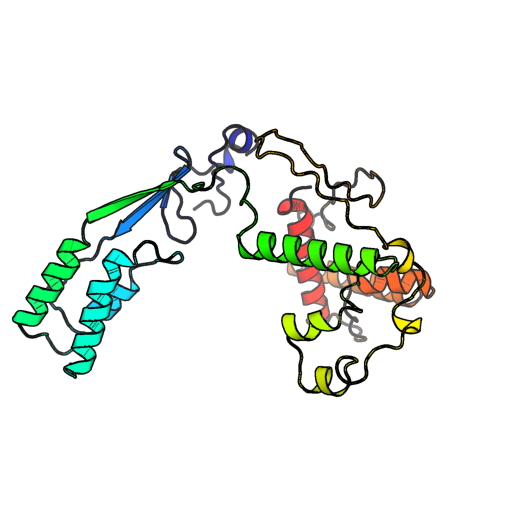U A 1 247 ? 24.481 -22.351 9.527 1.00 84.56 247 LEU A CA 1
ATOM 2015 C C . LEU A 1 247 ? 25.729 -21.564 9.943 1.00 84.56 247 LEU A C 1
ATOM 2017 O O . LEU A 1 247 ? 26.386 -20.962 9.101 1.00 84.56 247 LEU A O 1
ATOM 2021 N N . THR A 1 248 ? 26.111 -21.608 11.219 1.00 87.69 248 THR A N 1
ATOM 2022 C CA . THR A 1 248 ? 27.299 -20.907 11.725 1.00 87.69 248 THR A CA 1
ATOM 2023 C C . THR A 1 248 ? 28.572 -21.416 11.053 1.00 87.69 248 THR A C 1
ATOM 2025 O O . THR A 1 248 ? 29.463 -20.631 10.731 1.00 87.69 248 THR A O 1
ATOM 2028 N N . LYS A 1 249 ? 28.667 -22.727 10.798 1.00 85.44 249 LYS A N 1
ATOM 2029 C CA . LYS A 1 249 ? 29.803 -23.312 10.074 1.00 85.44 249 LYS A CA 1
ATOM 2030 C C . LYS A 1 249 ? 29.808 -22.862 8.611 1.00 85.44 249 LYS A C 1
ATOM 2032 O O . LYS A 1 249 ? 30.860 -22.459 8.122 1.00 85.44 249 LYS A O 1
ATOM 2037 N N . THR A 1 250 ? 28.651 -22.861 7.953 1.00 88.25 250 THR A N 1
ATOM 2038 C CA . THR A 1 250 ? 28.492 -22.381 6.571 1.00 88.25 250 THR A CA 1
ATOM 2039 C C . THR A 1 250 ? 28.890 -20.914 6.430 1.00 88.25 250 THR A C 1
ATOM 2041 O O . THR A 1 250 ? 29.694 -20.578 5.566 1.00 88.25 250 THR A O 1
ATOM 2044 N N . LEU A 1 251 ? 28.409 -20.049 7.327 1.00 90.25 251 LEU A N 1
ATOM 2045 C CA . LEU A 1 251 ? 28.738 -18.623 7.330 1.00 90.25 251 LEU A CA 1
ATOM 2046 C C . LEU A 1 251 ? 30.236 -18.379 7.535 1.00 90.25 251 LEU A C 1
ATOM 2048 O O . LEU A 1 251 ? 30.807 -17.516 6.878 1.00 90.25 251 LEU A O 1
ATOM 2052 N N . ARG A 1 252 ? 30.898 -19.160 8.400 1.00 89.25 252 ARG A N 1
ATOM 2053 C CA . ARG A 1 252 ? 32.356 -19.065 8.591 1.00 89.25 252 ARG A CA 1
ATOM 2054 C C . ARG A 1 252 ? 33.126 -19.489 7.343 1.00 89.25 252 ARG A C 1
ATOM 2056 O O . ARG A 1 252 ? 34.089 -18.820 6.985 1.00 89.25 252 ARG A O 1
ATOM 2063 N N . ILE A 1 253 ? 32.708 -20.567 6.679 1.00 88.25 253 ILE A N 1
ATOM 2064 C CA . ILE A 1 253 ? 33.325 -21.024 5.423 1.00 88.25 253 ILE A CA 1
ATOM 2065 C C . ILE A 1 253 ? 33.172 -19.947 4.346 1.00 88.25 253 ILE A C 1
ATOM 2067 O O . ILE A 1 253 ? 34.168 -19.525 3.763 1.00 88.25 253 ILE A O 1
ATOM 2071 N N . LEU A 1 254 ? 31.952 -19.450 4.139 1.00 89.56 254 LEU A N 1
ATOM 2072 C CA . LEU A 1 254 ? 31.674 -18.414 3.149 1.00 89.56 254 LEU A CA 1
ATOM 2073 C C . LEU A 1 254 ? 32.438 -17.115 3.456 1.00 89.56 254 LEU A C 1
ATOM 2075 O O . LEU A 1 254 ? 32.999 -16.510 2.548 1.00 89.56 254 LEU A O 1
ATOM 2079 N N . ALA A 1 255 ? 32.561 -16.730 4.729 1.00 89.12 255 ALA A N 1
ATOM 2080 C CA . ALA A 1 255 ? 33.366 -15.580 5.139 1.00 89.12 255 ALA A CA 1
ATOM 2081 C C . ALA A 1 255 ? 34.853 -15.739 4.773 1.00 89.12 255 ALA A C 1
ATOM 2083 O O . ALA A 1 255 ? 35.469 -14.796 4.278 1.00 89.12 255 ALA A O 1
ATOM 2084 N N . TYR A 1 256 ? 35.437 -16.930 4.947 1.00 89.00 256 TYR A N 1
ATOM 2085 C CA . TYR A 1 256 ? 36.811 -17.188 4.500 1.00 89.00 256 TYR A CA 1
ATOM 2086 C C . TYR A 1 256 ? 36.953 -17.136 2.973 1.00 89.00 256 TYR A C 1
ATOM 2088 O O . TYR A 1 256 ? 37.928 -16.564 2.484 1.00 89.00 256 TYR A O 1
ATOM 2096 N N . VAL A 1 257 ? 35.983 -17.671 2.224 1.00 87.31 257 VAL A N 1
ATOM 2097 C CA . VAL A 1 257 ? 35.965 -17.608 0.751 1.00 87.31 257 VAL A CA 1
ATOM 2098 C C . VAL A 1 257 ? 35.906 -16.158 0.268 1.00 87.31 257 VAL A C 1
ATOM 2100 O O . VAL A 1 257 ? 36.707 -15.762 -0.578 1.00 87.31 257 VAL A O 1
ATOM 2103 N N . ILE A 1 258 ? 35.033 -15.337 0.858 1.00 84.62 258 ILE A N 1
ATOM 2104 C CA . ILE A 1 258 ? 34.934 -13.903 0.555 1.00 84.62 258 ILE A CA 1
ATOM 2105 C C . ILE A 1 258 ? 36.267 -13.202 0.836 1.00 84.62 258 ILE A C 1
ATOM 2107 O O . ILE A 1 258 ? 36.787 -12.494 -0.025 1.00 84.62 258 ILE A O 1
ATOM 2111 N N . ARG A 1 259 ? 36.884 -13.435 2.003 1.00 83.38 259 ARG A N 1
ATOM 2112 C CA . ARG A 1 259 ? 38.190 -12.835 2.334 1.00 83.38 259 ARG A CA 1
ATOM 2113 C C . ARG A 1 259 ? 39.283 -13.239 1.349 1.00 83.38 259 ARG A C 1
ATOM 2115 O O . ARG A 1 259 ? 40.097 -12.395 0.971 1.00 83.38 259 ARG A O 1
ATOM 2122 N N . PHE A 1 260 ? 39.296 -14.501 0.932 1.00 84.94 260 PHE A N 1
ATOM 2123 C CA . PHE A 1 260 ? 40.227 -15.014 -0.065 1.00 84.94 260 PHE A CA 1
ATOM 2124 C C . PHE A 1 260 ? 40.042 -14.323 -1.421 1.00 84.94 260 PHE A C 1
ATOM 2126 O O . PHE A 1 260 ? 41.005 -13.775 -1.959 1.00 84.94 260 PHE A O 1
ATOM 2133 N N . MET A 1 261 ? 38.808 -14.249 -1.926 1.00 81.31 261 MET A N 1
ATOM 2134 C CA . MET A 1 261 ? 38.509 -13.556 -3.183 1.00 81.31 261 MET A CA 1
ATOM 2135 C C . MET A 1 261 ? 38.890 -12.077 -3.117 1.00 81.31 261 MET A C 1
ATOM 2137 O O . MET A 1 261 ? 39.555 -11.566 -4.016 1.00 81.31 261 MET A O 1
ATOM 2141 N N . THR A 1 262 ? 38.574 -11.391 -2.018 1.00 77.94 262 THR A N 1
ATOM 2142 C CA . THR A 1 262 ? 38.927 -9.978 -1.853 1.00 77.94 262 THR A CA 1
ATOM 2143 C C . THR A 1 262 ? 40.436 -9.753 -1.729 1.00 77.94 262 THR A C 1
ATOM 2145 O O . THR A 1 262 ? 40.927 -8.693 -2.125 1.00 77.94 262 THR A O 1
ATOM 2148 N N . ASN A 1 263 ? 41.196 -10.720 -1.201 1.00 79.12 263 ASN A N 1
ATOM 2149 C CA . ASN A 1 263 ? 42.660 -10.687 -1.250 1.00 79.12 263 ASN A CA 1
ATOM 2150 C C . ASN A 1 263 ? 43.155 -10.809 -2.699 1.00 79.12 263 ASN A C 1
ATOM 2152 O O . ASN A 1 263 ? 43.956 -9.980 -3.117 1.00 79.12 263 ASN A O 1
ATOM 2156 N N . ILE A 1 264 ? 42.638 -11.761 -3.484 1.00 80.62 264 ILE A N 1
ATOM 2157 C CA . ILE A 1 264 ? 43.016 -11.930 -4.900 1.00 80.62 264 ILE A CA 1
ATOM 2158 C C . ILE A 1 264 ? 42.706 -10.666 -5.707 1.00 80.62 264 ILE A C 1
ATOM 2160 O O . ILE A 1 264 ? 43.584 -10.138 -6.386 1.00 80.62 264 ILE A O 1
ATOM 2164 N N . ILE A 1 265 ? 41.484 -10.135 -5.592 1.00 76.31 265 ILE A N 1
ATOM 2165 C CA . ILE A 1 265 ? 41.030 -8.965 -6.358 1.00 76.31 265 ILE A CA 1
ATOM 2166 C C . ILE A 1 265 ? 41.904 -7.734 -6.076 1.00 76.31 265 ILE A C 1
ATOM 2168 O O . ILE A 1 265 ? 42.157 -6.929 -6.973 1.00 76.31 265 ILE A O 1
ATOM 2172 N N . ARG A 1 266 ? 42.422 -7.588 -4.848 1.00 72.06 266 ARG A N 1
ATOM 2173 C CA . ARG A 1 266 ? 43.336 -6.491 -4.486 1.00 72.06 266 ARG A CA 1
ATOM 2174 C C . ARG A 1 266 ? 44.657 -6.518 -5.253 1.00 72.06 266 ARG A C 1
ATOM 2176 O O . ARG A 1 266 ? 45.244 -5.452 -5.436 1.00 72.06 266 ARG A O 1
ATOM 2183 N N . HIS A 1 267 ? 45.091 -7.690 -5.705 1.00 76.25 267 HIS A N 1
ATOM 2184 C CA . HIS A 1 267 ? 46.324 -7.876 -6.467 1.00 76.25 267 HIS A CA 1
ATOM 2185 C C . HIS A 1 267 ? 46.112 -7.837 -7.993 1.00 76.25 267 HIS A C 1
ATOM 2187 O O . HIS A 1 267 ? 47.082 -7.950 -8.737 1.00 76.25 267 HIS A O 1
ATOM 2193 N N . LEU A 1 268 ? 44.878 -7.636 -8.475 1.00 77.00 268 LEU A N 1
ATOM 2194 C CA . LEU A 1 268 ? 44.581 -7.491 -9.904 1.00 77.00 268 LEU A CA 1
ATOM 2195 C C . LEU A 1 268 ? 44.895 -6.078 -10.429 1.00 77.00 268 LEU A C 1
ATOM 2197 O O . LEU A 1 268 ? 44.808 -5.082 -9.704 1.00 77.00 268 LEU A O 1
ATOM 2201 N N . GLN A 1 269 ? 45.211 -5.989 -11.725 1.00 72.31 269 GLN A N 1
ATOM 2202 C CA . GLN A 1 269 ? 45.480 -4.725 -12.418 1.00 72.31 269 GLN A CA 1
ATOM 2203 C C . GLN A 1 269 ? 44.226 -3.831 -12.531 1.00 72.31 269 GLN A C 1
ATOM 2205 O O . GLN A 1 269 ? 43.088 -4.303 -12.599 1.00 72.31 269 GLN A O 1
ATOM 2210 N N . SER A 1 270 ? 44.458 -2.513 -12.571 1.00 63.44 270 SER A N 1
ATOM 2211 C CA . SER A 1 270 ? 43.462 -1.437 -12.412 1.00 63.44 270 SER A CA 1
ATOM 2212 C C . SER A 1 270 ? 42.149 -1.570 -13.219 1.00 63.44 270 SER A C 1
ATOM 2214 O O . SER A 1 270 ? 41.089 -1.413 -12.608 1.00 63.44 270 SER A O 1
ATOM 2216 N N . PRO A 1 271 ? 42.139 -1.911 -14.528 1.00 58.31 271 PRO A N 1
ATOM 2217 C CA . PRO A 1 271 ? 40.887 -1.934 -15.295 1.00 58.31 271 PRO A CA 1
ATOM 2218 C C . PRO A 1 271 ? 39.965 -3.119 -14.956 1.00 58.31 271 PRO A C 1
ATOM 2220 O O . PRO A 1 271 ? 38.749 -3.008 -15.095 1.00 58.31 271 PRO A O 1
ATOM 2223 N N . PHE A 1 272 ? 40.514 -4.243 -14.482 1.00 58.66 272 PHE A N 1
ATOM 2224 C CA . PHE A 1 272 ? 39.722 -5.393 -14.021 1.00 58.66 272 PHE A CA 1
ATOM 2225 C C . PHE A 1 272 ? 39.309 -5.233 -12.559 1.00 58.66 272 PHE A C 1
ATOM 2227 O O . PHE A 1 272 ? 38.180 -5.547 -12.180 1.00 58.66 272 PHE A O 1
ATOM 2234 N N . ARG A 1 273 ? 40.206 -4.674 -11.742 1.00 66.12 273 ARG A N 1
ATOM 2235 C CA . ARG A 1 273 ? 39.955 -4.406 -10.328 1.00 66.12 273 ARG A CA 1
ATOM 2236 C C . ARG A 1 273 ? 38.773 -3.462 -10.117 1.00 66.12 273 ARG A C 1
ATOM 2238 O O . ARG A 1 273 ? 37.983 -3.721 -9.220 1.00 66.12 273 ARG A O 1
ATOM 2245 N N . SER A 1 274 ? 38.617 -2.407 -10.919 1.00 63.50 274 SER A N 1
ATOM 2246 C CA . SER A 1 274 ? 37.495 -1.461 -10.787 1.00 63.50 274 SER A CA 1
ATOM 2247 C C . SER A 1 274 ? 36.136 -2.084 -11.134 1.00 63.50 274 SER A C 1
ATOM 2249 O O . SER A 1 274 ? 35.154 -1.816 -10.444 1.00 63.50 274 SER A O 1
ATOM 2251 N N . LYS A 1 275 ? 36.079 -2.977 -12.133 1.00 62.38 275 LYS A N 1
ATOM 2252 C CA . LYS A 1 275 ? 34.859 -3.725 -12.493 1.00 62.38 275 LYS A CA 1
ATOM 2253 C C . LYS A 1 275 ? 34.427 -4.708 -11.397 1.00 62.38 275 LYS A C 1
ATOM 2255 O O . LYS A 1 275 ? 33.250 -4.767 -11.049 1.00 62.38 275 LYS A O 1
ATOM 2260 N N . LEU A 1 276 ? 35.378 -5.451 -10.825 1.00 61.16 276 LEU A N 1
ATOM 2261 C CA . LEU A 1 276 ? 35.108 -6.448 -9.780 1.00 61.16 276 LEU A CA 1
ATOM 2262 C C . LEU A 1 276 ? 34.899 -5.833 -8.385 1.00 61.16 276 LEU A C 1
ATOM 2264 O O . LEU A 1 276 ? 34.052 -6.306 -7.630 1.00 61.16 276 LEU A O 1
ATOM 2268 N N . ALA A 1 277 ? 35.632 -4.771 -8.033 1.00 58.78 277 ALA A N 1
ATOM 2269 C CA . ALA A 1 277 ? 35.549 -4.143 -6.710 1.00 58.78 277 ALA A CA 1
ATOM 2270 C C . ALA A 1 277 ? 34.202 -3.452 -6.451 1.00 58.78 277 ALA A C 1
ATOM 2272 O O . ALA A 1 277 ? 33.766 -3.400 -5.305 1.00 58.78 277 ALA A O 1
ATOM 2273 N N . ASN A 1 278 ? 33.531 -2.968 -7.499 1.00 54.88 278 ASN A N 1
ATOM 2274 C CA . ASN A 1 278 ? 32.224 -2.322 -7.374 1.00 54.88 278 ASN A CA 1
ATOM 2275 C C . ASN A 1 278 ? 31.069 -3.316 -7.173 1.00 54.88 278 ASN A C 1
ATOM 2277 O O . ASN A 1 278 ? 29.975 -2.891 -6.811 1.00 54.88 278 ASN A O 1
ATOM 2281 N N . SER A 1 279 ? 31.287 -4.618 -7.400 1.00 55.97 279 SER A N 1
ATOM 2282 C CA . SER A 1 279 ? 30.169 -5.557 -7.532 1.00 55.97 279 SER A CA 1
ATOM 2283 C C . SER A 1 279 ? 29.755 -6.273 -6.247 1.00 55.97 279 SER A C 1
ATOM 2285 O O . SER A 1 279 ? 28.563 -6.520 -6.099 1.00 55.97 279 SER A O 1
ATOM 2287 N N . CYS A 1 280 ? 30.637 -6.623 -5.298 1.00 53.09 280 CYS A N 1
ATOM 2288 C CA . CYS A 1 280 ? 30.194 -7.574 -4.255 1.00 53.09 280 CYS A CA 1
ATOM 2289 C C . CYS A 1 280 ? 30.824 -7.497 -2.857 1.00 53.09 280 CYS A C 1
ATOM 2291 O O . CYS A 1 280 ? 30.258 -8.119 -1.961 1.00 53.09 280 CYS A O 1
ATOM 2293 N N . PHE A 1 281 ? 31.934 -6.785 -2.621 1.00 60.66 281 PHE A N 1
ATOM 2294 C CA . PHE A 1 281 ? 32.693 -6.982 -1.375 1.00 60.66 281 PHE A CA 1
ATOM 2295 C C . PHE A 1 281 ? 33.052 -5.675 -0.664 1.00 60.66 281 PHE A C 1
ATOM 2297 O O . PHE A 1 281 ? 33.704 -4.795 -1.229 1.00 60.66 281 PHE A O 1
ATOM 2304 N N . ASN A 1 282 ? 32.663 -5.566 0.605 1.00 60.06 282 ASN A N 1
ATOM 2305 C CA . ASN A 1 282 ? 33.163 -4.545 1.517 1.00 60.06 282 ASN A CA 1
ATOM 2306 C C . ASN A 1 282 ? 34.655 -4.790 1.802 1.00 60.06 282 ASN A C 1
ATOM 2308 O O . ASN A 1 282 ? 35.184 -5.884 1.598 1.00 60.06 282 ASN A O 1
ATOM 2312 N N . ARG A 1 283 ? 35.377 -3.766 2.283 1.00 60.31 283 ARG A N 1
ATOM 2313 C CA . ARG A 1 283 ? 36.779 -3.943 2.703 1.00 60.31 283 ARG A CA 1
ATOM 2314 C C . ARG A 1 283 ? 36.836 -4.931 3.882 1.00 60.31 283 ARG A C 1
ATOM 2316 O O . ARG A 1 283 ? 36.315 -4.594 4.944 1.00 60.31 283 ARG A O 1
ATOM 2323 N N . PRO A 1 284 ? 37.483 -6.101 3.737 1.00 59.44 284 PRO A N 1
ATOM 2324 C CA . PRO A 1 284 ? 37.566 -7.075 4.815 1.00 59.44 284 PRO A CA 1
ATOM 2325 C C . PRO A 1 284 ? 38.540 -6.592 5.887 1.00 59.44 284 PRO A C 1
ATOM 2327 O O . PRO A 1 284 ? 39.487 -5.851 5.599 1.00 59.44 284 PRO A O 1
ATOM 2330 N N . SER A 1 285 ? 38.330 -7.053 7.119 1.00 62.56 285 SER A N 1
ATOM 2331 C CA . SER A 1 285 ? 39.245 -6.769 8.223 1.00 62.56 285 SER A CA 1
ATOM 2332 C C . SER A 1 285 ? 40.639 -7.361 7.962 1.00 62.56 285 SER A C 1
ATOM 2334 O O . SER A 1 285 ? 40.786 -8.429 7.354 1.00 62.56 285 SER A O 1
ATOM 2336 N N . GLN A 1 286 ? 41.680 -6.669 8.437 1.00 65.88 286 GLN A N 1
ATOM 2337 C CA . GLN A 1 286 ? 43.070 -7.148 8.406 1.00 65.88 286 GLN A CA 1
ATOM 2338 C C . GLN A 1 286 ? 43.381 -8.148 9.535 1.00 65.88 286 GLN A C 1
ATOM 2340 O O . GLN A 1 286 ? 44.475 -8.707 9.581 1.00 65.88 286 GLN A O 1
ATOM 2345 N N . GLU A 1 287 ? 42.431 -8.409 10.434 1.00 73.38 287 GLU A N 1
ATOM 2346 C CA . GLU A 1 287 ? 42.622 -9.330 11.556 1.00 73.38 287 GLU A CA 1
ATOM 2347 C C . GLU A 1 287 ? 42.782 -10.787 11.109 1.00 73.38 287 GLU A C 1
ATOM 2349 O O . GLU A 1 287 ? 42.075 -11.258 10.222 1.00 73.38 287 GLU A O 1
ATOM 2354 N N . LYS A 1 288 ? 43.678 -11.550 11.749 1.00 71.94 288 LYS A N 1
ATOM 2355 C CA . LYS A 1 288 ? 43.918 -12.967 11.405 1.00 71.94 288 LYS A CA 1
ATOM 2356 C C . LYS A 1 288 ? 42.685 -13.858 11.606 1.00 71.94 288 LYS A C 1
ATOM 2358 O O . LYS A 1 288 ? 42.539 -14.872 10.928 1.00 71.94 288 LYS A O 1
ATOM 2363 N N . THR A 1 289 ? 41.803 -13.492 12.528 1.00 82.50 289 THR A N 1
ATOM 2364 C CA . THR A 1 289 ? 40.555 -14.202 12.821 1.00 82.50 289 THR A CA 1
ATOM 2365 C C . THR A 1 289 ? 39.374 -13.563 12.102 1.00 82.50 289 THR A C 1
ATOM 2367 O O . THR A 1 289 ? 39.418 -12.390 11.737 1.00 82.50 289 THR A O 1
ATOM 2370 N N . LEU A 1 290 ? 38.312 -14.343 11.876 1.00 85.38 290 LEU A N 1
ATOM 2371 C CA . LEU A 1 290 ? 37.057 -13.789 11.368 1.00 85.38 290 LEU A CA 1
ATOM 2372 C C . LEU A 1 290 ? 36.447 -12.866 12.417 1.00 85.38 290 LEU A C 1
ATOM 2374 O O . LEU A 1 290 ? 36.263 -13.270 13.566 1.00 85.38 290 LEU A O 1
ATOM 2378 N N . VAL A 1 291 ? 36.095 -11.661 11.991 1.00 87.12 291 VAL A N 1
ATOM 2379 C CA . VAL A 1 291 ? 35.367 -10.693 12.813 1.00 87.12 291 VAL A CA 1
ATOM 2380 C C . VAL A 1 291 ? 33.877 -10.724 12.487 1.00 87.12 291 VAL A C 1
ATOM 2382 O O . VAL A 1 291 ? 33.447 -11.259 11.463 1.00 87.12 291 VAL A O 1
ATOM 2385 N N . ALA A 1 292 ? 33.063 -10.112 13.347 1.00 85.56 292 ALA A N 1
ATOM 2386 C CA . ALA A 1 292 ? 31.613 -10.064 13.165 1.00 85.56 292 ALA A CA 1
ATOM 2387 C C . ALA A 1 292 ? 31.191 -9.454 11.812 1.00 85.56 292 ALA A C 1
ATOM 2389 O O . ALA A 1 292 ? 30.188 -9.877 11.237 1.00 85.56 292 ALA A O 1
ATOM 2390 N N . SER A 1 293 ? 31.960 -8.499 11.271 1.00 83.50 293 SER A N 1
ATOM 2391 C CA . SER A 1 293 ? 31.685 -7.920 9.951 1.00 83.50 293 SER A CA 1
ATOM 2392 C C . SER A 1 293 ? 31.829 -8.936 8.819 1.00 83.50 293 SER A C 1
ATOM 2394 O O . SER A 1 293 ? 30.992 -8.926 7.922 1.00 83.50 293 SER A O 1
ATOM 2396 N N . ASP A 1 294 ? 32.812 -9.841 8.896 1.00 84.12 294 ASP A N 1
ATOM 2397 C CA . ASP A 1 294 ? 33.044 -10.875 7.878 1.00 84.12 294 ASP A CA 1
ATOM 2398 C C . ASP A 1 294 ? 31.873 -11.874 7.849 1.00 84.12 294 ASP A C 1
ATOM 2400 O O . ASP A 1 294 ? 31.381 -12.261 6.791 1.00 84.12 294 ASP A O 1
ATOM 2404 N N . ILE A 1 295 ? 31.374 -12.253 9.032 1.00 88.31 295 ILE A N 1
ATOM 2405 C CA . ILE A 1 295 ? 30.215 -13.147 9.175 1.00 88.31 295 ILE A CA 1
ATOM 2406 C C . ILE A 1 295 ? 28.938 -12.478 8.664 1.00 88.31 295 ILE A C 1
ATOM 2408 O O . ILE A 1 295 ? 28.133 -13.113 7.982 1.00 88.31 295 ILE A O 1
ATOM 2412 N N . ARG A 1 296 ? 28.750 -11.189 8.968 1.00 86.31 296 ARG A N 1
ATOM 2413 C CA . ARG A 1 296 ? 27.602 -10.410 8.491 1.00 86.31 296 ARG A CA 1
ATOM 2414 C C . ARG A 1 296 ? 27.607 -10.270 6.970 1.00 86.31 296 ARG A C 1
ATOM 2416 O O . ARG A 1 296 ? 26.554 -10.352 6.349 1.00 86.31 296 ARG A O 1
ATOM 2423 N N . GLU A 1 297 ? 28.775 -10.077 6.373 1.00 84.75 297 GLU A N 1
ATOM 2424 C CA . GLU A 1 297 ? 28.924 -9.989 4.923 1.00 84.75 297 GLU A CA 1
ATOM 2425 C C . GLU A 1 297 ? 28.617 -11.321 4.233 1.00 84.75 297 GLU A C 1
ATOM 2427 O O . GLU A 1 297 ? 27.819 -11.348 3.297 1.00 84.75 297 GLU A O 1
ATOM 2432 N N . ALA A 1 298 ? 29.143 -12.429 4.762 1.00 87.88 298 ALA A N 1
ATOM 2433 C CA . ALA A 1 298 ? 28.796 -13.770 4.299 1.00 87.88 298 ALA A CA 1
ATOM 2434 C C . ALA A 1 298 ? 27.288 -14.039 4.384 1.00 87.88 298 ALA A C 1
ATOM 2436 O O . ALA A 1 298 ? 26.690 -14.562 3.445 1.00 87.88 298 ALA A O 1
ATOM 2437 N N . HIS A 1 299 ? 26.654 -13.631 5.483 1.00 89.56 299 HIS A N 1
ATOM 2438 C CA . HIS A 1 299 ? 25.216 -13.789 5.660 1.00 89.56 299 HIS A CA 1
ATOM 2439 C C . HIS A 1 299 ? 24.415 -12.996 4.619 1.00 89.56 299 HIS A C 1
ATOM 2441 O O . HIS A 1 299 ? 23.528 -13.549 3.973 1.00 89.56 299 HIS A O 1
ATOM 2447 N N . ASN A 1 300 ? 24.768 -11.728 4.398 1.00 86.75 300 ASN A N 1
ATOM 2448 C CA . ASN A 1 300 ? 24.104 -10.878 3.411 1.00 86.75 300 ASN A CA 1
ATOM 2449 C C . ASN A 1 300 ? 24.271 -11.406 1.980 1.00 86.75 300 ASN A C 1
ATOM 2451 O O . ASN A 1 300 ? 23.328 -11.345 1.195 1.00 86.75 300 ASN A O 1
ATOM 2455 N N . MET A 1 301 ? 25.450 -11.927 1.635 1.00 85.31 301 MET A N 1
ATOM 2456 C CA . MET A 1 301 ? 25.711 -12.516 0.321 1.00 85.31 301 MET A CA 1
ATOM 2457 C C . MET A 1 301 ? 24.871 -13.774 0.091 1.00 85.31 301 MET A C 1
ATOM 2459 O O . MET A 1 301 ? 24.278 -13.918 -0.976 1.00 85.31 301 MET A O 1
ATOM 2463 N N . LEU A 1 302 ? 24.756 -14.637 1.104 1.00 87.06 302 LEU A N 1
ATOM 2464 C CA . LEU A 1 302 ? 23.914 -15.829 1.035 1.00 87.06 302 LEU A CA 1
ATOM 2465 C C . LEU A 1 302 ? 22.431 -15.467 0.859 1.00 87.06 302 LEU A C 1
ATOM 2467 O O . LEU A 1 302 ? 21.752 -16.058 0.027 1.00 87.06 302 LEU A O 1
ATOM 2471 N N . ILE A 1 303 ? 21.943 -14.456 1.590 1.00 84.62 303 ILE A N 1
ATOM 2472 C CA . ILE A 1 303 ? 20.568 -13.953 1.442 1.00 84.62 303 ILE A CA 1
ATOM 2473 C C . ILE A 1 303 ? 20.340 -13.411 0.029 1.00 84.62 303 ILE A C 1
ATOM 2475 O O . ILE A 1 303 ? 19.346 -13.763 -0.598 1.00 84.62 303 ILE A O 1
ATOM 2479 N N . ARG A 1 304 ? 21.250 -12.576 -0.486 1.00 82.94 304 ARG A N 1
ATOM 2480 C CA . ARG A 1 304 ? 21.121 -11.995 -1.830 1.00 82.94 304 ARG A CA 1
ATOM 2481 C C . ARG A 1 304 ? 21.120 -13.061 -2.915 1.00 82.94 304 ARG A C 1
ATOM 2483 O O . ARG A 1 304 ? 20.290 -12.998 -3.809 1.00 82.94 304 ARG A O 1
ATOM 2490 N N . ASN A 1 305 ? 22.013 -14.044 -2.831 1.00 85.81 305 ASN A N 1
ATOM 2491 C CA . ASN A 1 305 ? 22.017 -15.158 -3.772 1.00 85.81 305 ASN A CA 1
ATOM 2492 C C . ASN A 1 305 ? 20.715 -15.956 -3.686 1.00 85.81 305 ASN A C 1
ATOM 2494 O O . ASN A 1 305 ? 20.091 -16.170 -4.715 1.00 85.81 305 ASN A O 1
ATOM 2498 N N . HIS A 1 306 ? 20.228 -16.263 -2.482 1.00 83.81 306 HIS A N 1
ATOM 2499 C CA . HIS A 1 306 ? 18.941 -16.937 -2.329 1.00 83.81 306 HIS A CA 1
ATOM 2500 C C . HIS A 1 306 ? 17.777 -16.129 -2.931 1.00 83.81 306 HIS A C 1
ATOM 2502 O O . HIS A 1 306 ? 16.908 -16.691 -3.590 1.00 83.81 306 HIS A O 1
ATOM 2508 N N . GLN A 1 307 ? 17.774 -14.804 -2.753 1.00 81.31 307 GLN A N 1
ATOM 2509 C CA . GLN A 1 307 ? 16.785 -13.913 -3.365 1.00 81.31 307 GLN A CA 1
ATOM 2510 C C . GLN A 1 307 ? 16.857 -13.947 -4.897 1.00 81.31 307 GLN A C 1
ATOM 2512 O O . GLN A 1 307 ? 15.827 -14.069 -5.547 1.00 81.31 307 GLN A O 1
ATOM 2517 N N . ILE A 1 308 ? 18.059 -13.878 -5.468 1.00 79.62 308 ILE A N 1
ATOM 2518 C CA . ILE A 1 308 ? 18.270 -13.872 -6.922 1.00 79.62 308 ILE A CA 1
ATOM 2519 C C . ILE A 1 308 ? 17.894 -15.218 -7.553 1.00 79.62 308 ILE A C 1
ATOM 2521 O O . ILE A 1 308 ? 17.289 -15.241 -8.618 1.00 79.62 308 ILE A O 1
ATOM 2525 N N . VAL A 1 309 ? 18.247 -16.329 -6.906 1.00 79.69 309 VAL A N 1
ATOM 2526 C CA . VAL A 1 309 ? 18.040 -17.685 -7.439 1.00 79.69 309 VAL A CA 1
ATOM 2527 C C . VAL A 1 309 ? 16.592 -18.144 -7.263 1.00 79.69 309 VAL A C 1
ATOM 2529 O O . VAL A 1 309 ? 16.031 -18.750 -8.169 1.00 79.69 309 VAL A O 1
ATOM 2532 N N . HIS A 1 310 ? 15.974 -17.858 -6.110 1.00 78.81 310 HIS A N 1
ATOM 2533 C CA . HIS A 1 310 ? 14.689 -18.465 -5.730 1.00 78.81 310 HIS A CA 1
ATOM 2534 C C . HIS A 1 310 ? 13.515 -17.485 -5.650 1.00 78.81 310 HIS A C 1
ATOM 2536 O O . HIS A 1 310 ? 12.372 -17.934 -5.599 1.00 78.81 310 HIS A O 1
ATOM 2542 N N . LEU A 1 311 ? 13.755 -16.167 -5.586 1.00 72.94 311 LEU A N 1
ATOM 2543 C CA . LEU A 1 311 ? 12.693 -15.160 -5.401 1.00 72.94 311 LEU A CA 1
ATOM 2544 C C . LEU A 1 311 ? 12.566 -14.161 -6.561 1.00 72.94 311 LEU A C 1
ATOM 2546 O O . LEU A 1 311 ? 11.525 -13.515 -6.678 1.00 72.94 311 LEU A O 1
ATOM 2550 N N . CYS A 1 312 ? 13.585 -14.020 -7.409 1.00 65.62 312 CYS A N 1
ATOM 2551 C CA . CYS A 1 312 ? 13.511 -13.234 -8.636 1.00 65.62 312 CYS A CA 1
ATOM 2552 C C . CYS A 1 312 ? 13.153 -14.152 -9.818 1.00 65.62 312 CYS A C 1
ATOM 2554 O O . CYS A 1 312 ? 13.800 -15.184 -9.981 1.00 65.62 312 CYS A O 1
ATOM 2556 N N . PRO A 1 313 ? 12.155 -13.806 -10.652 1.00 52.25 313 PRO A N 1
ATOM 2557 C CA . PRO A 1 313 ? 11.919 -14.528 -11.897 1.00 52.25 313 PRO A CA 1
ATOM 2558 C C . PRO A 1 313 ? 13.133 -14.345 -12.822 1.00 52.25 313 PRO A C 1
ATOM 2560 O O . PRO A 1 313 ? 13.505 -13.206 -13.113 1.00 52.25 313 PRO A O 1
ATOM 2563 N N . GLN A 1 314 ? 13.765 -15.458 -13.211 1.00 52.69 314 GLN A N 1
ATOM 2564 C CA . GLN A 1 314 ? 14.778 -15.515 -14.274 1.00 52.69 314 GLN A CA 1
ATOM 2565 C C . GLN A 1 314 ? 14.098 -15.573 -15.640 1.00 52.69 314 GLN A C 1
ATOM 2567 O O . GLN A 1 314 ? 13.071 -16.282 -15.751 1.00 52.69 314 GLN A O 1
#

InterPro domains:
  IPR008042 Retrotransposon Pao-like, RNAseH-like domain [PF05380] (56-126)

Organism: NCBI:txid51022

pLDDT: mean 78.25, std 16.32, range [25.06, 97.5]

Foldseek 3Di:
DLPQADAACDPVVVVVDDPVNHDPDQFDDDQNWTARRPQQKTKDAQAQDDDPFDFLQSLVVSLVPRDDPPCPCVVLSVQSVVLSVVCVVVVGDRRHGDDPVSSVSVVVSVVVRHGDIDIDRPDPDDPDPPPPPVRVVVVVVVVVVCVVCVVVVDDDKDWDQPCVQPPVNCVVVDDDPVCVVPDCVVVPDDPVVRPDPCRVVRIDDDDPDDPPDPPPDDDPPPPPPDDDDDDPCLQDQPDPCVVDPDPQVQLQVLLVVLVVVVVVLVPDDDVVSVVVVPPADDDADPDPDHDPVSSVSSVVVNVVSCCSNPVDDD

Sequence (314 aa):
MNLRAFVSNGSEIMDAVSALDRSANLSPKVLGIPWDSAADNFSLSIKVCMDKFVRKRTIARQIAFIYDPFGWFIPLSVKAKHFQQFLWKESYDWDEPLTEEHRQEWYSIVGDMTGFHKTVARKSFSSRLKTGPYVKNRVREVHNIVATLKEMELDVQFGYVDTKWNMADICTRGASSKDLSTHAWWTGYTLNSILHDGFAKTFFHLKEEKEEEDDDVYCPSTVDVNAVTKHDDRIEDILDLARYRNLTKTLRILAYVIRFMTNIIRHLQSPFRSKLANSCFNRPSQEKTLVASDIREAHNMLIRNHQIVHLCPQ

Secondary structure (DSSP, 8-state):
--TT-B--S-HHHHHHS-GGGB-S-SS-EETTEEEETTTTEEEEE------SS-BHHHHHHHHHT---TTSTTHHHHHHHHHHHHHHHHTT--SSPBPPHHHHHHHHHHHHHHTT-EEEEES--S-S--PPPHHHHHHHHHHHHHHHHHHHTT----B----TTT-THHHHHH---HHHHHTSHHHH---HHHHS-TTGGGG-BPPPP--------------------------PPPSS-GGG-S-HHHHHHHHHHHHHHHHHHHHTS-HHHHHHHHTTS-PPPP-SSSPPHHHHHHHHHHHHHHHHHHHTS--

Radius of gyration: 30.16 Å; chains: 1; bounding box: 74×61×69 Å